Protein 8QGR (pdb70)

B-factor: mean 34.13, std 14.32, range [18.04, 100.11]

Secondary structure (DSSP, 8-state):
-HHHHHHHHHHHHH-EEEEEE-EEE-TT--TTT-PPPTT-TTTTTSSEEEPPPEEEEEEEES--GGGTT--HHHHSTTEEEEEEE-SS---TT-EEEEEEEEEEEEEEEE--HHHHHH-EE--S-EEEEEEEEETTEE--GGGEEEETTEEEE-GGGTT-EEEEEEEEEEEEEEEEEESSS----EEEEEEEEGGGT--PPPSB----PPBPP-----S--

Nearest PDB structures (foldseek):
  8qgr-assembly1_B  TM=1.005E+00  e=3.656E-45  Staphylococcus phage 812
  8q01-assembly1_S  TM=7.478E-01  e=8.389E-32  Staphylococcus phage 812
  8qkh-assembly1_A  TM=7.101E-01  e=7.512E-32  Staphylococcus phage 812
  2kz4-assembly1_A  TM=5.156E-01  e=8.219E-01  Shigella flexneri
  5dll-assembly1_A  TM=3.279E-01  e=1.568E-01  Francisella tularensis subsp. tularensis SCHU S4

Solvent-accessible surface area: 13516 Å² total; per-residue (Å²): 179,160,65,19,81,85,42,38,147,48,1,98,114,165,21,62,99,0,40,9,21,63,19,81,130,2,102,17,78,39,122,133,84,48,124,32,108,117,58,7,115,115,5,82,22,94,9,48,1,56,79,96,69,110,119,19,82,0,1,50,47,40,83,28,189,64,24,119,104,89,39,30,26,145,114,72,25,6,9,8,5,0,1,0,41,22,159,117,146,0,40,92,109,1,37,0,12,0,51,128,53,84,46,72,24,112,9,46,1,38,1,40,139,83,18,31,146,93,4,2,14,3,33,8,35,20,122,90,30,60,120,10,5,14,121,108,34,75,3,152,142,168,15,38,94,56,103,125,54,31,1,48,11,60,134,117,22,53,94,36,27,0,48,2,78,0,44,4,2,16,20,17,24,4,51,56,25,51,99,128,103,113,57,106,101,7,22,19,0,42,0,35,66,11,19,45,82,30,132,63,28,27,46,84,68,44,164,169,151,63,80,92,71,152,99,148,100,135,84,66,141

Structure (mmCIF, N/CA/C/O backbone):
data_8QGR
#
_entry.id   8QGR
#
_cell.length_a   93.366
_cell.length_b   93.366
_cell.length_c   122.531
_cell.angle_alpha   90.000
_cell.angle_beta   90.000
_cell.angle_gamma   120.000
#
_symmetry.space_group_name_H-M   'P 6 2 2'
#
loop_
_entity.id
_entity.type
_entity.pdbx_description
1 polymer 'Capsid protein'
2 non-polymer 'ZINC ION'
3 water water
#
loop_
_atom_site.group_PDB
_atom_site.id
_atom_site.type_symbol
_atom_site.label_atom_id
_atom_site.label_alt_id
_atom_site.label_comp_id
_atom_site.label_asym_id
_atom_site.label_entity_id
_atom_site.label_seq_id
_atom_site.pdbx_PDB_ins_code
_atom_site.Cartn_x
_atom_site.Cartn_y
_atom_site.Cartn_z
_atom_site.occupancy
_atom_site.B_iso_or_equiv
_atom_site.auth_seq_id
_atom_site.auth_comp_id
_atom_site.auth_asym_id
_atom_site.auth_atom_id
_atom_site.pdbx_PDB_model_num
ATOM 1 N N . GLU A 1 41 ? 1.582 28.687 56.156 1.000 90.304 41 GLU B N 1
ATOM 2 C CA . GLU A 1 41 ? 3.019 29.056 56.053 1.000 89.398 41 GLU B CA 1
ATOM 3 C C . GLU A 1 41 ? 3.881 28.140 56.920 1.000 91.578 41 GLU B C 1
ATOM 4 O O . GLU A 1 41 ? 5.094 28.320 56.973 1.000 86.987 41 GLU B O 1
ATOM 10 N N . PHE A 1 42 ? 3.266 27.173 57.614 1.000 95.072 42 PHE B N 1
ATOM 11 C CA . PHE A 1 42 ? 4.041 26.251 58.431 1.000 95.288 42 PHE B CA 1
ATOM 12 C C . PHE A 1 42 ? 4.638 25.170 57.529 1.000 89.761 42 PHE B C 1
ATOM 13 O O . PHE A 1 42 ? 5.687 24.609 57.844 1.000 84.044 42 PHE B O 1
ATOM 21 N N . ASP A 1 43 ? 3.992 24.922 56.384 1.000 83.548 43 ASP B N 1
ATOM 22 C CA . ASP A 1 43 ? 4.473 23.939 55.427 1.000 80.738 43 ASP B CA 1
ATOM 23 C C . ASP A 1 43 ? 5.653 24.527 54.658 1.000 74.203 43 ASP B C 1
ATOM 24 O O . ASP A 1 43 ? 6.527 23.798 54.201 1.000 70.907 43 ASP B O 1
ATOM 29 N N . THR A 1 44 ? 5.665 25.858 54.533 1.000 70.366 44 THR B N 1
ATOM 30 C CA . THR A 1 44 ? 6.717 26.563 53.821 1.000 65.652 44 THR B CA 1
ATOM 31 C C . THR A 1 44 ? 8.027 26.508 54.603 1.000 62.561 44 THR B C 1
ATOM 32 O O . THR A 1 44 ? 9.081 26.249 54.030 1.000 59.247 44 THR B O 1
ATOM 36 N N . ILE A 1 45 ? 7.953 26.756 55.916 1.000 59.741 45 ILE B N 1
ATOM 37 C CA . ILE A 1 45 ? 9.144 26.836 56.746 1.000 60.542 45 ILE B CA 1
ATOM 38 C C . ILE A 1 45 ? 9.784 25.457 56.850 1.000 53.883 45 ILE B C 1
ATOM 39 O O . ILE A 1 45 ? 10.999 25.346 56.975 1.000 51.603 45 ILE B O 1
ATOM 44 N N . ASP A 1 46 ? 8.958 24.411 56.805 1.000 52.908 46 ASP B N 1
ATOM 45 C CA . ASP A 1 46 ? 9.466 23.052 56.822 1.000 53.933 46 ASP B CA 1
ATOM 46 C C . ASP A 1 46 ? 10.248 22.780 55.543 1.000 47.739 46 ASP B C 1
ATOM 47 O O . ASP A 1 46 ? 11.226 22.041 55.547 1.000 46.301 46 ASP B O 1
ATOM 52 N N . MET A 1 47 ? 9.811 23.394 54.447 1.000 46.915 47 MET B N 1
ATOM 53 C CA . MET A 1 47 ? 10.384 23.090 53.151 1.000 48.046 47 MET B CA 1
ATOM 54 C C . MET A 1 47 ? 11.712 23.832 53.019 1.000 42.829 47 MET B C 1
ATOM 55 O O . MET A 1 47 ? 12.666 23.328 52.439 1.000 38.111 47 MET B O 1
ATOM 60 N N . ILE A 1 48 ? 11.760 25.033 53.591 1.000 39.108 48 ILE B N 1
ATOM 61 C CA . ILE A 1 48 ? 12.962 25.843 53.559 1.000 40.616 48 ILE B CA 1
ATOM 62 C C . ILE A 1 48 ? 14.041 25.156 54.387 1.000 39.335 48 ILE B C 1
ATOM 63 O O . ILE A 1 48 ? 15.218 25.202 54.040 1.000 37.154 48 ILE B O 1
ATOM 68 N N . ARG A 1 49 ? 13.615 24.506 55.472 1.000 40.463 49 ARG B N 1
ATOM 69 C CA . ARG A 1 49 ? 14.538 23.837 56.375 1.000 42.810 49 ARG B CA 1
ATOM 70 C C . ARG A 1 49 ? 15.128 22.613 55.684 1.000 40.949 49 ARG B C 1
ATOM 71 O O . ARG A 1 49 ? 16.308 22.310 55.851 1.000 40.508 49 ARG B O 1
ATOM 79 N N . PHE A 1 50 ? 14.290 21.927 54.902 1.000 38.392 50 PHE B N 1
ATOM 80 C CA . PHE A 1 50 ? 14.706 20.742 54.175 1.000 37.632 50 PHE B CA 1
ATOM 81 C C . PHE A 1 50 ? 15.792 21.108 53.162 1.000 36.364 50 PHE B C 1
ATOM 82 O O . PHE A 1 50 ? 16.820 20.443 53.073 1.000 36.389 50 PHE B O 1
ATOM 90 N N . ILE A 1 51 ? 15.552 22.181 52.402 1.000 35.696 51 ILE B N 1
ATOM 91 C CA . ILE A 1 51 ? 16.510 22.682 51.429 1.000 35.614 51 ILE B CA 1
ATOM 92 C C . ILE A 1 51 ? 17.837 22.970 52.126 1.000 37.060 51 ILE B C 1
ATOM 93 O O . ILE A 1 51 ? 18.895 22.582 51.635 1.000 38.520 51 ILE B O 1
ATOM 98 N N . ASN A 1 52 ? 17.770 23.664 53.267 1.000 39.362 52 ASN B N 1
ATOM 99 C CA . ASN A 1 52 ? 18.958 24.050 54.010 1.000 43.200 52 ASN B CA 1
ATOM 100 C C . ASN A 1 52 ? 19.634 22.829 54.621 1.000 41.864 52 ASN B C 1
ATOM 101 O O . ASN A 1 52 ? 20.852 22.741 54.613 1.000 42.150 52 ASN B O 1
ATOM 106 N N . ASP A 1 53 ? 18.846 21.877 55.121 1.000 41.915 53 ASP B N 1
ATOM 107 C CA . ASP A 1 53 ? 19.402 20.711 55.787 1.000 42.485 53 ASP B CA 1
ATOM 108 C C . ASP A 1 53 ? 20.011 19.734 54.783 1.000 43.713 53 ASP B C 1
ATOM 109 O O . ASP A 1 53 ? 21.019 19.097 55.081 1.000 39.702 53 ASP B O 1
ATOM 114 N N . ARG A 1 54 ? 19.375 19.576 53.616 1.000 41.832 54 ARG B N 1
ATOM 115 C CA . ARG A 1 54 ? 19.736 18.475 52.738 1.000 43.245 54 ARG B CA 1
ATOM 116 C C . ARG A 1 54 ? 20.190 18.974 51.369 1.000 38.450 54 ARG B C 1
ATOM 117 O O . ARG A 1 54 ? 20.535 18.167 50.510 1.000 37.893 54 ARG B O 1
ATOM 125 N N . GLY A 1 55 ? 20.212 20.296 51.184 1.000 35.153 55 GLY B N 1
ATOM 126 C CA . GLY A 1 55 ? 20.563 20.891 49.907 1.000 35.418 55 GLY B CA 1
ATOM 127 C C . GLY A 1 55 ? 22.065 20.856 49.634 1.000 33.366 55 GLY B C 1
ATOM 128 O O . GLY A 1 55 ? 22.866 20.907 50.555 1.000 34.333 55 GLY B O 1
ATOM 129 N N . ILE A 1 56 ? 22.428 20.780 48.354 1.000 30.601 56 ILE B N 1
ATOM 130 C CA . ILE A 1 56 ? 23.817 20.818 47.941 1.000 31.175 56 ILE B CA 1
ATOM 131 C C . ILE A 1 56 ? 23.996 22.021 47.022 1.000 29.574 56 ILE B C 1
ATOM 132 O O . ILE A 1 56 ? 23.038 22.520 46.434 1.000 26.131 56 ILE B O 1
ATOM 137 N N . LYS A 1 57 ? 25.236 22.490 46.912 1.000 29.853 57 LYS B N 1
ATOM 138 C CA . LYS A 1 57 ? 25.517 23.650 46.090 1.000 33.287 57 LYS B CA 1
ATOM 139 C C . LYS A 1 57 ? 25.289 23.295 44.624 1.000 28.692 57 LYS B C 1
ATOM 140 O O . LYS A 1 57 ? 25.778 22.278 44.147 1.000 30.027 57 LYS B O 1
ATOM 146 N N . VAL A 1 58 ? 24.532 24.137 43.918 1.000 25.874 58 VAL B N 1
ATOM 147 C CA . VAL A 1 58 ? 24.300 23.951 42.497 1.000 26.009 58 VAL B CA 1
ATOM 148 C C . VAL A 1 58 ? 24.442 25.297 41.797 1.000 26.511 58 VAL B C 1
ATOM 149 O O . VAL A 1 58 ? 24.452 26.343 42.452 1.000 29.174 58 VAL B O 1
ATOM 153 N N . LEU A 1 59 ? 24.565 25.246 40.465 1.000 25.426 59 LEU B N 1
ATOM 154 C CA . LEU A 1 59 ? 24.501 26.434 39.631 1.000 26.161 59 LEU B CA 1
ATOM 155 C C . LEU A 1 59 ? 23.198 26.362 38.844 1.000 24.241 59 LEU B C 1
ATOM 156 O O . LEU A 1 59 ? 22.754 25.270 38.522 1.000 25.784 59 LEU B O 1
ATOM 161 N N . TRP A 1 60 ? 22.596 27.521 38.568 1.000 23.681 60 TRP B N 1
ATOM 162 C CA . TRP A 1 60 ? 21.364 27.631 37.809 1.000 22.529 60 TRP B CA 1
ATOM 163 C C . TRP A 1 60 ? 21.595 28.477 36.562 1.000 22.325 60 TRP B C 1
ATOM 164 O O . TRP A 1 60 ? 22.070 29.610 36.650 1.000 21.856 60 TRP B O 1
ATOM 175 N N . GLU A 1 61 ? 21.201 27.932 35.411 1.000 21.259 61 GLU B N 1
ATOM 176 C CA . GLU A 1 61 ? 21.275 28.649 34.155 1.000 21.475 61 GLU B CA 1
ATOM 177 C C . GLU A 1 61 ? 19.877 28.819 33.579 1.000 21.041 61 GLU B C 1
ATOM 178 O O . GLU A 1 61 ? 19.190 27.840 33.299 1.000 20.558 61 GLU B O 1
ATOM 184 N N . GLU A 1 62 ? 19.477 30.080 33.419 1.000 21.620 62 GLU B N 1
ATOM 185 C CA . GLU A 1 62 ? 18.203 30.442 32.823 1.000 23.373 62 GLU B CA 1
ATOM 186 C C . GLU A 1 62 ? 18.262 30.123 31.336 1.000 22.707 62 GLU B C 1
ATOM 187 O O . GLU A 1 62 ? 19.162 30.614 30.652 1.000 22.709 62 GLU B O 1
ATOM 193 N N . ALA A 1 63 ? 17.291 29.333 30.851 1.000 21.535 63 ALA B N 1
ATOM 194 C CA . ALA A 1 63 ? 17.276 28.873 29.463 1.000 21.412 63 ALA B CA 1
ATOM 195 C C . ALA A 1 63 ? 16.305 29.666 28.586 1.000 21.015 63 ALA B C 1
ATOM 196 O O . ALA A 1 63 ? 15.264 30.140 29.043 1.000 20.909 63 ALA B O 1
ATOM 198 N N . TYR A 1 64 ? 16.650 29.776 27.299 1.000 21.001 64 TYR B N 1
ATOM 199 C CA . TYR A 1 64 ? 15.739 30.293 26.293 1.000 20.575 64 TYR B CA 1
ATOM 200 C C . TYR A 1 64 ? 15.982 29.546 24.986 1.000 22.690 64 TYR B C 1
ATOM 201 O O . TYR A 1 64 ? 17.032 28.924 24.821 1.000 23.531 64 TYR B O 1
ATOM 210 N N . PHE A 1 65 ? 15.008 29.601 24.067 1.000 23.090 65 PHE B N 1
ATOM 211 C CA . PHE A 1 65 ? 15.173 29.010 22.751 1.000 23.077 65 PHE B CA 1
ATOM 212 C C . PHE A 1 65 ? 1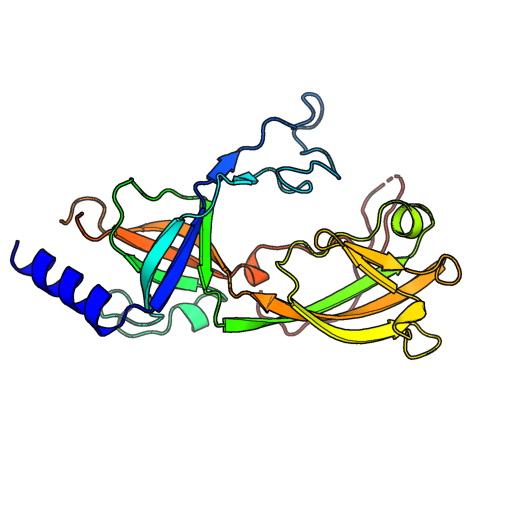6.138 29.862 21.939 1.000 23.452 65 PHE B C 1
ATOM 213 O O . PHE A 1 65 ? 15.966 31.079 21.838 1.000 24.389 65 PHE B O 1
ATOM 221 N N . CYS A 1 66 ? 17.140 29.200 21.353 1.000 23.621 66 CYS B N 1
ATOM 222 C CA . CYS A 1 66 ? 18.190 29.891 20.627 1.000 22.558 66 CYS B CA 1
ATOM 223 C C . CYS A 1 66 ? 17.649 30.376 19.293 1.000 22.633 66 CYS B C 1
ATOM 224 O O . CYS A 1 66 ? 17.104 29.587 18.518 1.000 22.642 66 CYS B O 1
ATOM 227 N N . PRO A 1 67 ? 17.802 31.683 18.990 1.000 21.634 67 PRO B N 1
ATOM 228 C CA . PRO A 1 67 ? 17.330 32.244 17.722 1.000 22.648 67 PRO B CA 1
ATOM 229 C C . PRO A 1 67 ? 18.249 32.069 16.509 1.000 23.358 67 PRO B C 1
ATOM 230 O O . PRO A 1 67 ? 18.179 32.871 15.578 1.000 24.540 67 PRO B O 1
ATOM 234 N N . CYS A 1 68 ? 19.091 31.023 16.500 1.000 23.519 68 CYS B N 1
ATOM 235 C CA . CYS A 1 68 ? 19.990 30.776 15.383 1.000 24.861 68 CYS B CA 1
ATOM 236 C C . CYS A 1 68 ? 19.293 29.939 14.316 1.000 27.204 68 CYS B C 1
ATOM 237 O O . CYS A 1 68 ? 19.829 29.745 13.229 1.000 31.147 68 CYS B O 1
ATOM 240 N N . LEU A 1 69 ? 18.089 29.463 14.630 1.000 28.572 69 LEU B N 1
ATOM 241 C CA . LEU A 1 69 ? 17.368 28.549 13.766 1.000 29.609 69 LEU B CA 1
ATOM 242 C C . LEU A 1 69 ? 17.431 29.004 12.313 1.000 32.434 69 LEU B C 1
ATOM 243 O O . LEU A 1 69 ? 17.325 30.195 12.022 1.000 32.339 69 LEU B O 1
ATOM 248 N N . ASN A 1 70 ? 17.542 28.017 11.415 1.000 33.587 70 ASN B N 1
ATOM 249 C CA . ASN A 1 70 ? 17.438 28.244 9.985 1.000 35.227 70 ASN B CA 1
ATOM 250 C C . ASN A 1 70 ? 15.960 28.361 9.626 1.000 33.331 70 ASN B C 1
ATOM 251 O O . ASN A 1 70 ? 15.194 27.424 9.830 1.000 33.198 70 ASN B O 1
ATOM 256 N N . PRO A 1 71 ? 15.512 29.525 9.104 1.000 32.719 71 PRO B N 1
ATOM 257 C CA . PRO A 1 71 ? 14.095 29.761 8.831 1.000 32.424 71 PRO B CA 1
ATOM 258 C C . PRO A 1 71 ? 13.506 28.739 7.871 1.000 31.630 71 PRO B C 1
ATOM 259 O O . PRO A 1 71 ? 12.318 28.466 7.907 1.000 31.343 71 PRO B O 1
ATOM 263 N N . ASP A 1 72 ? 14.369 28.165 7.037 1.000 35.979 72 ASP B N 1
ATOM 264 C CA . ASP A 1 72 ? 13.957 27.230 6.007 1.000 40.380 72 ASP B CA 1
ATOM 265 C C . ASP A 1 72 ? 13.689 25.844 6.596 1.000 41.102 72 ASP B C 1
ATOM 266 O O . ASP A 1 72 ? 12.800 25.143 6.123 1.000 41.234 72 ASP B O 1
ATOM 271 N N . THR A 1 73 ? 14.442 25.442 7.627 1.000 40.615 73 THR B N 1
ATOM 272 C CA . THR A 1 73 ? 14.360 24.070 8.104 1.000 37.289 73 THR B CA 1
ATOM 273 C C . THR A 1 73 ? 13.818 23.986 9.529 1.000 33.942 73 THR B C 1
ATOM 274 O O . THR A 1 73 ? 13.220 22.985 9.897 1.000 33.807 73 THR B O 1
ATOM 278 N N . GLY A 1 74 ? 14.057 25.016 10.339 1.000 34.094 74 GLY B N 1
ATOM 279 C CA . GLY A 1 74 ? 13.675 24.978 11.743 1.000 33.650 74 GLY B CA 1
ATOM 280 C C . GLY A 1 74 ? 14.764 24.358 12.622 1.000 32.381 74 GLY B C 1
ATOM 281 O O . GLY A 1 74 ? 14.568 24.194 13.828 1.000 28.002 74 GLY B O 1
ATOM 282 N N . HIS A 1 75 ? 15.909 24.030 12.004 1.000 32.253 75 HIS B N 1
ATOM 283 C CA . HIS A 1 75 ? 17.045 23.447 12.702 1.000 33.271 75 HIS B CA 1
ATOM 284 C C . HIS A 1 75 ? 18.014 24.514 13.197 1.000 30.232 75 HIS B C 1
ATOM 285 O O . HIS A 1 75 ? 18.311 25.495 12.519 1.000 28.982 75 HIS B O 1
ATOM 292 N N . PRO A 1 76 ? 18.560 24.331 14.415 1.000 30.560 76 PRO B N 1
ATOM 293 C CA . PRO A 1 76 ? 19.640 25.185 14.903 1.000 30.437 76 PRO B CA 1
ATOM 294 C C . PRO A 1 76 ? 20.860 25.098 13.996 1.000 30.114 76 PRO B C 1
ATOM 295 O O . PRO A 1 76 ? 20.993 24.172 13.200 1.000 30.483 76 PRO B O 1
ATOM 299 N N . ARG A 1 77 ? 21.749 26.080 14.119 1.000 30.155 77 ARG B N 1
ATOM 300 C CA . ARG A 1 77 ? 22.998 26.042 13.391 1.000 31.359 77 ARG B CA 1
ATOM 301 C C . ARG A 1 77 ? 23.903 25.031 14.086 1.000 29.660 77 ARG B C 1
ATOM 302 O O . ARG A 1 77 ? 24.076 25.076 15.298 1.000 26.781 77 ARG B O 1
ATOM 310 N N . VAL A 1 78 ? 24.490 24.146 13.282 1.000 30.311 78 VAL B N 1
ATOM 311 C CA . VAL A 1 78 ? 25.337 23.055 13.730 1.000 30.423 78 VAL B CA 1
ATOM 312 C C . VAL A 1 78 ? 26.364 23.527 14.758 1.000 29.971 78 VAL B C 1
ATOM 313 O O . VAL A 1 78 ? 26.559 22.884 15.791 1.000 27.947 78 VAL B O 1
ATOM 317 N N . ASP A 1 79 ? 27.062 24.622 14.444 1.000 28.904 79 ASP B N 1
ATOM 318 C CA . ASP A 1 79 ? 28.154 25.058 15.292 1.000 31.394 79 ASP B CA 1
ATOM 319 C C . ASP A 1 79 ? 27.832 26.384 15.972 1.000 30.285 79 ASP B C 1
ATOM 320 O O . ASP A 1 79 ? 28.729 27.159 16.280 1.000 32.579 79 ASP B O 1
ATOM 325 N N . CYS A 1 80 ? 26.560 26.594 16.300 1.000 27.389 80 CYS B N 1
ATOM 326 C CA . CYS A 1 80 ? 26.181 27.782 17.044 1.000 25.211 80 CYS B CA 1
ATOM 327 C C . CYS A 1 80 ? 26.911 27.782 18.383 1.000 25.450 80 CYS B C 1
ATOM 328 O O . CYS A 1 80 ? 26.852 26.800 19.117 1.000 24.206 80 CYS B O 1
ATOM 331 N N . PRO A 1 81 ? 27.632 28.867 18.746 1.000 25.636 81 PRO B N 1
ATOM 332 C CA . PRO A 1 81 ? 28.314 28.927 20.042 1.000 27.275 81 PRO B CA 1
ATOM 333 C C . PRO A 1 81 ? 27.380 29.035 21.245 1.000 27.512 81 PRO B C 1
ATOM 334 O O . PRO A 1 81 ? 27.792 28.724 22.358 1.000 31.648 81 PRO B O 1
ATOM 338 N N . ARG A 1 82 ? 26.127 29.452 21.033 1.000 26.768 82 ARG B N 1
ATOM 339 C CA . ARG A 1 82 ? 25.192 29.578 22.141 1.000 27.280 82 ARG B CA 1
ATOM 340 C C . ARG A 1 82 ? 24.561 28.238 22.495 1.000 27.448 82 ARG B C 1
ATOM 341 O O . ARG A 1 82 ? 24.455 27.906 23.675 1.000 28.214 82 ARG B O 1
ATOM 349 N N . CYS A 1 83 ? 24.121 27.476 21.488 1.000 25.770 83 CYS B N 1
ATOM 350 C CA . CYS A 1 83 ? 23.380 26.259 21.772 1.000 25.388 83 CYS B CA 1
ATOM 351 C C . CYS A 1 83 ? 24.075 25.019 21.218 1.000 25.809 83 CYS B C 1
ATOM 352 O O . CYS A 1 83 ? 23.568 23.925 21.420 1.000 25.186 83 CYS B O 1
ATOM 355 N N . HIS A 1 84 ? 25.178 25.197 20.476 1.000 26.045 84 HIS B N 1
ATOM 356 C CA . HIS A 1 84 ? 25.957 24.086 19.943 1.000 26.951 84 HIS B CA 1
ATOM 357 C C . HIS A 1 84 ? 25.114 23.214 19.015 1.000 27.339 84 HIS B C 1
ATOM 358 O O . HIS A 1 84 ? 25.392 22.029 18.858 1.000 28.727 84 HIS B O 1
ATOM 365 N N . GLY A 1 85 ? 24.075 23.792 18.410 1.000 25.728 85 GLY B N 1
ATOM 366 C CA . GLY A 1 85 ? 23.215 23.030 17.520 1.000 25.843 85 GLY B CA 1
ATOM 367 C C . GLY A 1 85 ? 21.998 22.386 18.197 1.000 26.360 85 GLY B C 1
ATOM 368 O O . GLY A 1 85 ? 21.214 21.736 17.513 1.000 26.560 85 GLY B O 1
ATOM 369 N N . LYS A 1 86 ? 21.808 22.557 19.513 1.000 27.536 86 LYS B N 1
ATOM 370 C CA . LYS A 1 86 ? 20.709 21.874 20.192 1.000 29.436 86 LYS B CA 1
ATOM 371 C C . LYS A 1 86 ? 19.466 22.756 20.329 1.000 27.698 86 LYS B C 1
ATOM 372 O O . LYS A 1 86 ? 18.401 22.243 20.665 1.000 28.461 86 LYS B O 1
ATOM 378 N N . GLY A 1 87 ? 19.599 24.073 20.124 1.000 24.557 87 GLY B N 1
ATOM 379 C CA . GLY A 1 87 ? 18.433 24.936 19.966 1.000 24.385 87 GLY B CA 1
ATOM 380 C C . GLY A 1 87 ? 17.948 25.563 21.275 1.000 23.480 87 GLY B C 1
ATOM 381 O O . GLY A 1 87 ? 16.974 26.326 21.286 1.000 21.343 87 GLY B O 1
ATOM 382 N N . ILE A 1 88 ? 18.639 25.226 22.367 1.000 21.802 88 ILE B N 1
ATOM 383 C CA . ILE A 1 88 ? 18.400 25.835 23.658 1.000 22.562 88 ILE B CA 1
ATOM 384 C C . ILE A 1 88 ? 19.707 26.442 24.156 1.000 21.827 88 ILE B C 1
ATOM 385 O O . ILE A 1 88 ? 20.744 25.790 24.121 1.000 20.652 88 ILE B O 1
ATOM 390 N N . ALA A 1 89 ? 19.623 27.707 24.583 1.000 21.671 89 ALA B N 1
ATOM 391 C CA . ALA A 1 89 ? 20.756 28.481 25.052 1.000 22.218 89 ALA B CA 1
ATOM 392 C C . ALA A 1 89 ? 20.485 28.942 26.475 1.000 24.135 89 ALA B C 1
ATOM 393 O O . ALA A 1 89 ? 19.337 28.940 26.917 1.000 23.243 89 ALA B O 1
ATOM 395 N N . TYR A 1 90 ? 21.553 29.391 27.149 1.000 24.488 90 TYR B N 1
ATOM 396 C CA . TYR A 1 90 ? 21.511 29.645 28.575 1.000 23.790 90 TYR B CA 1
ATOM 397 C C . TYR A 1 90 ? 22.179 30.969 28.919 1.000 26.026 90 TYR B C 1
ATOM 398 O O . TYR A 1 90 ? 23.175 31.348 28.304 1.000 26.934 90 TYR B O 1
ATOM 407 N N . LEU A 1 91 ? 21.612 31.649 29.917 1.000 26.235 91 LEU B N 1
ATOM 408 C CA . LEU A 1 91 ? 22.186 32.873 30.442 1.000 27.403 91 LEU B CA 1
ATOM 409 C C . LEU A 1 91 ? 23.207 32.496 31.516 1.000 29.101 91 LEU B C 1
ATOM 410 O O . LEU A 1 91 ? 23.276 31.336 31.934 1.000 28.444 91 LEU B O 1
ATOM 415 N N . PRO A 1 92 ? 24.064 33.447 31.957 1.000 30.408 92 PRO B N 1
ATOM 416 C CA . PRO A 1 92 ? 25.154 33.140 32.891 1.000 28.221 92 PRO B CA 1
ATOM 417 C C . PRO A 1 92 ? 24.702 32.449 34.172 1.000 28.462 92 PRO B C 1
ATOM 418 O O . PRO A 1 92 ? 23.685 32.804 34.755 1.000 29.085 92 PRO B O 1
ATOM 422 N N . PRO A 1 93 ? 25.478 31.467 34.683 1.000 30.032 93 PRO B N 1
ATOM 423 C CA . PRO A 1 93 ? 25.052 30.689 35.844 1.000 31.727 93 PRO B CA 1
ATOM 424 C C . PRO A 1 93 ? 25.031 31.505 37.137 1.000 33.116 93 PRO B C 1
ATOM 425 O O . PRO A 1 93 ? 25.749 32.491 37.257 1.000 37.122 93 PRO B O 1
ATOM 429 N N . LYS A 1 94 ? 24.162 31.088 38.077 1.000 33.737 94 LYS B N 1
ATOM 430 C CA . LYS A 1 94 ? 24.019 31.688 39.394 1.000 30.776 94 LYS B CA 1
ATOM 431 C C . LYS A 1 94 ? 23.946 30.558 40.416 1.000 30.351 94 LYS B C 1
ATOM 432 O O . LYS A 1 94 ? 23.335 29.530 40.146 1.000 28.445 94 LYS B O 1
ATOM 438 N N . GLU A 1 95 ? 24.550 30.765 41.592 1.000 30.056 95 GLU B N 1
ATOM 439 C CA . GLU A 1 95 ? 24.634 29.737 42.616 1.000 32.447 95 GLU B CA 1
ATOM 440 C C . GLU A 1 95 ? 23.379 29.682 43.469 1.000 30.040 95 GLU B C 1
ATOM 441 O O . GLU A 1 95 ? 22.786 30.702 43.777 1.000 28.544 95 GLU B O 1
ATOM 447 N N . THR A 1 96 ? 23.037 28.475 43.908 1.000 29.393 96 THR B N 1
ATOM 448 C CA . THR A 1 96 ? 21.970 28.300 44.874 1.000 27.749 96 THR B CA 1
ATOM 449 C C . THR A 1 96 ? 22.221 26.972 45.577 1.000 27.417 96 THR B C 1
ATOM 450 O O . THR A 1 96 ? 23.267 26.355 45.407 1.000 28.738 96 THR B O 1
ATOM 454 N N . ILE A 1 97 ? 21.266 26.575 46.407 1.000 29.404 97 ILE B N 1
ATOM 455 C CA . ILE A 1 97 ? 21.311 25.317 47.118 1.000 29.897 97 ILE B CA 1
ATOM 456 C C . ILE A 1 97 ? 20.035 24.572 46.763 1.000 29.976 97 ILE B C 1
ATOM 457 O O . ILE A 1 97 ? 18.960 25.162 46.743 1.000 31.207 97 ILE B O 1
ATOM 462 N N . MET A 1 98 ? 20.174 23.292 46.423 1.000 29.008 98 MET B N 1
ATOM 463 C CA . MET A 1 98 ? 19.030 22.517 45.989 1.000 29.024 98 MET B CA 1
ATOM 464 C C . MET A 1 98 ? 19.104 21.128 46.615 1.000 27.877 98 MET B C 1
ATOM 465 O O . MET A 1 98 ? 20.138 20.481 46.580 1.000 26.185 98 MET B O 1
ATOM 470 N N . ALA A 1 99 ? 18.004 20.719 47.248 1.000 28.015 99 ALA B N 1
ATOM 471 C CA . ALA A 1 99 ? 17.845 19.352 47.698 1.000 28.510 99 ALA B CA 1
ATOM 472 C C . ALA A 1 99 ? 17.376 18.524 46.507 1.000 28.805 99 ALA B C 1
ATOM 473 O O . ALA A 1 99 ? 16.443 18.918 45.808 1.000 30.300 99 ALA B O 1
ATOM 475 N N . ILE A 1 100 ? 18.050 17.396 46.265 1.000 28.254 100 ILE B N 1
ATOM 476 C CA . ILE A 1 100 ? 17.718 16.507 45.165 1.000 28.611 100 ILE B CA 1
ATOM 477 C C . ILE A 1 100 ? 17.296 15.154 45.739 1.000 29.845 100 ILE B C 1
ATOM 478 O O . ILE A 1 100 ? 18.025 14.581 46.542 1.000 29.315 100 ILE B O 1
ATOM 483 N N . GLN A 1 101 ? 16.125 14.652 45.318 1.000 30.221 101 GLN B N 1
ATOM 484 C CA . GLN A 1 101 ? 15.622 13.375 45.797 1.000 32.521 101 GLN B CA 1
ATOM 485 C C . GLN A 1 101 ? 15.095 12.537 44.638 1.000 32.327 101 GLN B C 1
ATOM 486 O O . GLN A 1 101 ? 14.658 13.066 43.621 1.000 28.305 101 GLN B O 1
ATOM 492 N N . SER A 1 102 ? 15.074 11.219 44.836 1.000 34.618 102 SER B N 1
ATOM 493 C CA . SER A 1 102 ? 14.476 10.325 43.859 1.000 37.850 102 SER B CA 1
ATOM 494 C C . SER A 1 102 ? 13.283 9.589 44.473 1.000 33.535 102 SER B C 1
ATOM 495 O O . SER A 1 102 ? 12.612 8.828 43.782 1.000 34.296 102 SER B O 1
ATOM 498 N N . GLN A 1 103 ? 13.009 9.845 45.759 1.000 30.814 103 GLN B N 1
ATOM 499 C CA . GLN A 1 103 ? 11.906 9.209 46.464 1.000 32.311 103 GLN B CA 1
ATOM 500 C C . GLN A 1 103 ? 11.238 10.228 47.379 1.000 32.484 103 GLN B C 1
ATOM 501 O O . GLN A 1 103 ? 11.924 11.003 48.034 1.000 33.563 103 GLN B O 1
ATOM 507 N N . GLU A 1 104 ? 9.904 10.201 47.434 1.000 33.641 104 GLU B N 1
ATOM 508 C CA . GLU A 1 104 ? 9.152 11.033 48.360 1.000 37.763 104 GLU B CA 1
ATOM 509 C C . GLU A 1 104 ? 7.731 10.494 48.482 1.000 37.995 104 GLU B C 1
ATOM 510 O O . GLU A 1 104 ? 7.321 9.651 47.692 1.000 37.902 104 GLU B O 1
ATOM 516 N N . LYS A 1 105 ? 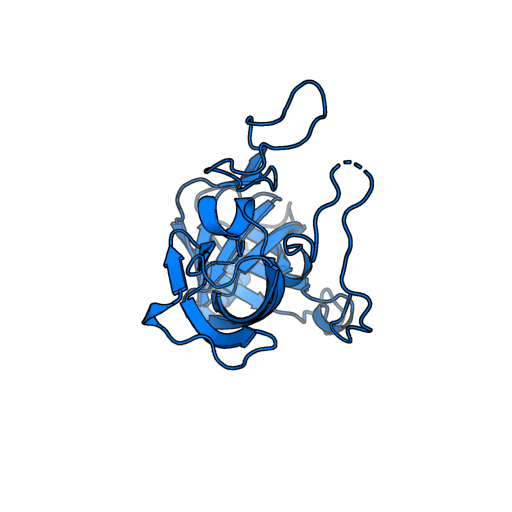6.973 11.002 49.459 1.000 40.822 105 LYS B N 1
ATOM 517 C CA . LYS A 1 105 ? 5.617 10.518 49.669 1.000 45.849 105 LYS B CA 1
ATOM 518 C C . LYS A 1 105 ? 4.833 10.643 48.366 1.000 42.114 105 LYS B C 1
ATOM 519 O O . LYS A 1 105 ? 4.008 9.787 48.031 1.000 40.615 105 LYS B O 1
ATOM 525 N N . GLY A 1 106 ? 5.141 11.710 47.621 1.000 38.057 106 GLY B N 1
ATOM 526 C CA . GLY A 1 106 ? 4.485 11.991 46.356 1.000 36.575 106 GLY B CA 1
ATOM 527 C C . GLY A 1 106 ? 4.729 10.918 45.300 1.000 34.389 106 GLY B C 1
ATOM 528 O O . GLY A 1 106 ? 4.063 10.927 44.278 1.000 31.475 106 GLY B O 1
ATOM 529 N N . THR A 1 107 ? 5.689 10.011 45.536 1.000 33.298 107 THR B N 1
ATOM 530 C CA . THR A 1 107 ? 5.959 8.923 44.606 1.000 33.399 107 THR B CA 1
ATOM 531 C C . THR A 1 107 ? 5.710 7.589 45.305 1.000 37.121 107 THR B C 1
ATOM 532 O O . THR A 1 107 ? 6.068 6.544 44.773 1.000 36.878 107 THR B O 1
ATOM 536 N N . ASN A 1 108 ? 5.127 7.637 46.509 1.000 43.903 108 ASN B N 1
ATOM 537 C CA . ASN A 1 108 ? 4.824 6.429 47.265 1.000 47.563 108 ASN B CA 1
ATOM 538 C C . ASN A 1 108 ? 6.154 5.853 47.758 1.000 44.325 108 ASN B C 1
ATOM 539 O O . ASN A 1 108 ? 6.278 4.661 48.024 1.000 43.089 108 ASN B O 1
ATOM 544 N N . GLN A 1 109 ? 7.152 6.736 47.883 1.000 42.398 109 GLN B N 1
ATOM 545 C CA . GLN A 1 109 ? 8.510 6.372 48.266 1.000 41.531 109 GLN B CA 1
ATOM 546 C C . GLN A 1 109 ? 9.148 5.452 47.225 1.000 35.953 109 GLN B C 1
ATOM 547 O O . GLN A 1 109 ? 10.192 4.865 47.493 1.000 35.552 109 GLN B O 1
ATOM 553 N N . LEU A 1 110 ? 8.526 5.336 46.046 1.000 31.794 110 LEU B N 1
ATOM 554 C CA . LEU A 1 110 ? 9.148 4.659 44.916 1.000 31.706 110 LEU B CA 1
ATOM 555 C C . LEU A 1 110 ? 10.240 5.554 44.346 1.000 31.914 110 LEU B C 1
ATOM 556 O O . LEU A 1 110 ? 10.134 6.785 44.403 1.000 29.343 110 LEU B O 1
ATOM 561 N N . ASP A 1 111 ? 11.268 4.904 43.784 1.000 30.977 111 ASP B N 1
ATOM 562 C CA . ASP A 1 111 ? 12.408 5.587 43.201 1.000 31.267 111 ASP B CA 1
ATOM 563 C C . ASP A 1 111 ? 12.061 5.974 41.768 1.000 28.431 111 ASP B C 1
ATOM 564 O O . ASP A 1 111 ? 12.111 5.156 40.852 1.000 27.252 111 ASP B O 1
ATOM 569 N N . ILE A 1 112 ? 11.765 7.258 41.572 1.000 28.779 112 ILE B N 1
ATOM 570 C CA . ILE A 1 112 ? 11.364 7.753 40.264 1.000 28.711 112 ILE B CA 1
ATOM 571 C C . ILE A 1 112 ? 12.498 7.572 39.245 1.000 27.515 112 ILE B C 1
ATOM 572 O O . ILE A 1 112 ? 12.245 7.470 38.045 1.000 27.907 112 ILE B O 1
ATOM 577 N N . GLY A 1 113 ? 13.748 7.505 39.723 1.000 28.778 113 GLY B N 1
ATOM 578 C CA . GLY A 1 113 ? 14.902 7.269 38.862 1.000 30.803 113 GLY B CA 1
ATOM 579 C C . GLY A 1 113 ? 14.939 5.844 38.301 1.000 31.689 113 GLY B C 1
ATOM 580 O O . GLY A 1 113 ? 15.544 5.604 37.260 1.000 30.544 113 GLY B O 1
ATOM 581 N N . ILE A 1 114 ? 14.307 4.897 39.013 1.000 32.271 114 ILE B N 1
ATOM 582 C CA . ILE A 1 114 ? 14.167 3.532 38.529 1.000 32.722 114 ILE B CA 1
ATOM 583 C C . ILE A 1 114 ? 12.959 3.482 37.600 1.000 32.421 114 ILE B C 1
ATOM 584 O O . ILE A 1 114 ? 12.999 2.836 36.563 1.000 33.221 114 ILE B O 1
ATOM 589 N N . LEU A 1 115 ? 11.875 4.159 37.990 1.000 33.864 115 LEU B N 1
ATOM 590 C CA . LEU A 1 115 ? 10.680 4.215 37.166 1.000 35.654 115 LEU B CA 1
ATOM 591 C C . LEU A 1 115 ? 11.015 4.867 35.828 1.000 33.671 115 LEU B C 1
ATOM 592 O O . LEU A 1 115 ? 10.544 4.422 34.790 1.000 33.883 115 LEU B O 1
ATOM 597 N N . ASP A 1 116 ? 11.839 5.918 35.845 1.000 32.760 116 ASP B N 1
ATOM 598 C CA . ASP A 1 116 ? 12.105 6.652 34.615 1.000 33.604 116 ASP B CA 1
ATOM 599 C C . ASP A 1 116 ? 13.544 7.170 34.617 1.000 28.736 116 ASP B C 1
ATOM 600 O O . ASP A 1 116 ? 13.868 8.112 35.332 1.000 26.199 116 ASP B O 1
ATOM 605 N N . THR A 1 117 ? 14.400 6.564 33.787 1.000 26.132 117 THR B N 1
ATOM 606 C CA . THR A 1 117 ? 15.825 6.839 33.838 1.000 25.434 117 THR B CA 1
ATOM 607 C C . THR A 1 117 ? 16.102 8.344 33.806 1.000 23.402 117 THR B C 1
ATOM 608 O O . THR A 1 117 ? 15.630 9.082 32.942 1.000 22.260 117 THR B O 1
ATOM 612 N N . GLY A 1 118 ? 16.902 8.781 34.772 1.000 22.655 118 GLY B N 1
ATOM 613 C CA . GLY A 1 118 ? 17.414 10.142 34.779 1.000 24.416 118 GLY B CA 1
ATOM 614 C C . GLY A 1 118 ? 16.430 11.157 35.360 1.000 24.171 118 GLY B C 1
ATOM 615 O O . GLY A 1 118 ? 16.607 12.354 35.167 1.000 25.989 118 GLY B O 1
ATOM 616 N N . THR A 1 119 ? 15.417 10.684 36.096 1.000 23.772 119 THR B N 1
ATOM 617 C CA . THR A 1 119 ? 14.432 11.581 36.674 1.000 23.953 119 THR B CA 1
ATOM 618 C C . THR A 1 119 ? 14.740 11.768 38.152 1.000 24.827 119 THR B C 1
ATOM 619 O O . THR A 1 119 ? 15.098 10.827 38.861 1.000 26.836 119 THR B O 1
ATOM 623 N N . ALA A 1 120 ? 14.625 13.015 38.597 1.000 25.402 120 ALA B N 1
ATOM 624 C CA . ALA A 1 120 ? 14.774 13.353 40.001 1.000 24.234 120 ALA B CA 1
ATOM 625 C C . ALA A 1 120 ? 13.882 14.552 40.306 1.000 23.930 120 ALA B C 1
ATOM 626 O O . ALA A 1 120 ? 13.375 15.204 39.401 1.000 23.130 120 ALA B O 1
ATOM 628 N N . ILE A 1 121 ? 13.731 14.834 41.596 1.000 24.356 121 ILE B N 1
ATOM 629 C CA . ILE A 1 121 ? 12.944 15.948 42.077 1.000 25.742 121 ILE B CA 1
ATOM 630 C C . ILE A 1 121 ? 13.887 16.907 42.800 1.000 25.976 121 ILE B C 1
ATOM 631 O O . ILE A 1 121 ? 14.654 16.496 43.674 1.000 28.215 121 ILE B O 1
ATOM 636 N N . GLY A 1 122 ? 13.868 18.178 42.398 1.000 24.121 122 GLY B N 1
ATOM 637 C CA . GLY A 1 122 ? 14.705 19.175 43.040 1.000 24.829 122 GLY B CA 1
ATOM 638 C C . GLY A 1 122 ? 13.866 20.214 43.775 1.000 25.240 122 GLY B C 1
ATOM 639 O O . GLY A 1 122 ? 12.779 20.572 43.328 1.000 28.825 122 GLY B O 1
ATOM 640 N N . THR A 1 123 ? 14.379 20.679 44.909 1.000 25.403 123 THR B N 1
ATOM 641 C CA . THR A 1 123 ? 13.718 21.721 45.679 1.000 28.593 123 THR B CA 1
ATOM 642 C C . THR A 1 123 ? 14.749 22.799 45.986 1.000 27.515 123 THR B C 1
ATOM 643 O O . THR A 1 123 ? 15.843 22.489 46.457 1.000 27.443 123 THR B O 1
ATOM 647 N N . THR A 1 124 ? 14.399 24.057 45.695 1.000 27.216 124 THR B N 1
ATOM 648 C CA . THR A 1 124 ? 15.354 25.139 45.849 1.000 28.858 124 THR B CA 1
ATOM 649 C C . THR A 1 124 ? 14.631 26.465 46.081 1.000 29.967 124 THR B C 1
ATOM 650 O O . THR A 1 124 ? 13.426 26.570 45.878 1.000 27.868 124 THR B O 1
ATOM 654 N N . GLN A 1 125 ? 15.395 27.459 46.552 1.000 32.118 125 GLN B N 1
ATOM 655 C CA . GLN A 1 125 ? 14.939 28.831 46.690 1.000 34.185 125 GLN B CA 1
ATOM 656 C C . GLN A 1 125 ? 15.781 29.696 45.764 1.000 34.035 125 GLN B C 1
ATOM 657 O O . GLN A 1 125 ? 16.989 29.509 45.669 1.000 36.701 125 GLN B O 1
ATOM 663 N N . LEU A 1 126 ? 15.143 30.673 45.126 1.000 33.778 126 LEU B N 1
ATOM 664 C CA . LEU A 1 126 ? 15.840 31.546 44.206 1.000 33.530 126 LEU B CA 1
ATOM 665 C C . LEU A 1 126 ? 15.012 32.813 44.035 1.000 34.556 126 LEU B C 1
ATOM 666 O O . LEU A 1 126 ? 13.792 32.795 44.185 1.000 34.709 126 LEU B O 1
ATOM 671 N N . GLU A 1 127 ? 15.694 33.908 43.711 1.000 37.874 127 GLU B N 1
ATOM 672 C CA . GLU A 1 127 ? 15.051 35.203 43.596 1.000 41.997 127 GLU B CA 1
ATOM 673 C C . GLU A 1 127 ? 14.165 35.249 42.361 1.000 37.052 127 GLU B C 1
ATOM 674 O O . GLU A 1 127 ? 13.247 36.049 42.308 1.000 39.809 127 GLU B O 1
ATOM 680 N N . LYS A 1 128 ? 14.458 34.407 41.368 1.000 35.463 128 LYS B N 1
ATOM 681 C CA . LYS A 1 128 ? 13.710 34.418 40.124 1.000 32.259 128 LYS B CA 1
ATOM 682 C C . LYS A 1 128 ? 12.940 33.115 39.970 1.000 27.873 128 LYS B C 1
ATOM 683 O O . LYS A 1 128 ? 13.299 32.100 40.559 1.000 25.974 128 LYS B O 1
ATOM 689 N N . ARG A 1 129 ? 11.872 33.185 39.175 1.000 25.695 129 ARG B N 1
ATOM 690 C CA . ARG A 1 129 ? 11.078 32.023 38.835 1.000 26.066 129 ARG B CA 1
ATOM 691 C C . ARG A 1 129 ? 11.890 31.081 37.941 1.000 24.529 129 ARG B C 1
ATOM 692 O O . ARG A 1 129 ? 12.345 31.455 36.859 1.000 23.164 129 ARG B O 1
ATOM 700 N N . ILE A 1 130 ? 12.091 29.857 38.433 1.000 23.052 130 ILE B N 1
ATOM 701 C CA . ILE A 1 130 ? 12.764 28.833 37.660 1.000 23.351 130 ILE B CA 1
ATOM 702 C C . ILE A 1 130 ? 11.768 28.305 36.631 1.000 22.765 130 ILE B C 1
ATOM 703 O O . ILE A 1 130 ? 10.584 28.166 36.936 1.000 20.842 130 ILE B O 1
ATOM 708 N N . SER A 1 131 ? 12.280 27.991 35.434 1.000 22.424 131 SER B N 1
ATOM 709 C CA . SER A 1 131 ? 11.452 27.597 34.307 1.000 22.575 131 SER B CA 1
ATOM 710 C C . SER A 1 131 ? 11.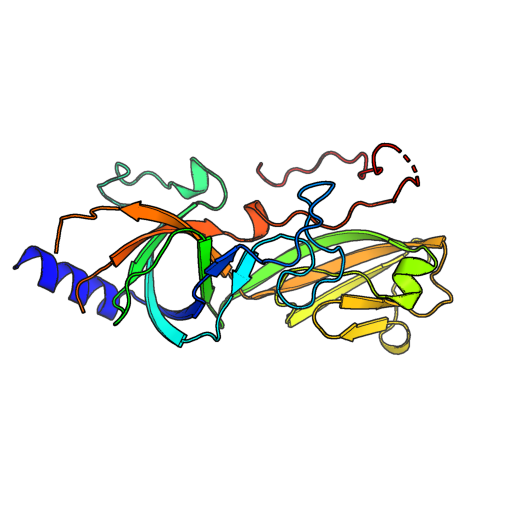887 26.249 33.738 1.000 23.032 131 SER B C 1
ATOM 711 O O . SER A 1 131 ? 12.989 25.761 34.018 1.000 23.137 131 SER B O 1
ATOM 714 N N . TYR A 1 132 ? 10.980 25.697 32.915 1.000 21.251 132 TYR B N 1
ATOM 715 C CA . TYR A 1 132 ? 11.216 24.532 32.088 1.000 20.915 132 TYR B CA 1
ATOM 716 C C . TYR A 1 132 ? 12.461 24.819 31.260 1.000 20.509 132 TYR B C 1
ATOM 717 O O . TYR A 1 132 ? 12.649 25.962 30.853 1.000 20.059 132 TYR B O 1
ATOM 726 N N . ARG A 1 133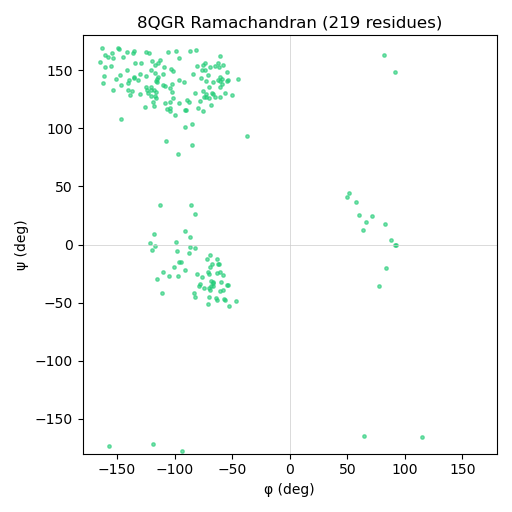 ? 13.303 23.796 31.055 1.000 19.872 133 ARG B N 1
ATOM 727 C CA . ARG A 1 133 ? 14.467 23.877 30.181 1.000 19.514 133 ARG B CA 1
ATOM 728 C C . ARG A 1 133 ? 15.685 24.490 30.883 1.000 20.653 133 ARG B C 1
ATOM 729 O O . ARG A 1 133 ? 16.800 24.328 30.385 1.000 20.391 133 ARG B O 1
ATOM 737 N N . ASP A 1 134 ? 15.488 25.226 31.987 1.000 19.264 134 ASP B N 1
ATOM 738 C CA . ASP A 1 134 ? 16.627 25.755 32.725 1.000 20.693 134 ASP B CA 1
ATOM 739 C C . ASP A 1 134 ? 17.524 24.590 33.159 1.000 22.784 134 ASP B C 1
ATOM 740 O O . ASP A 1 134 ? 17.051 23.463 33.332 1.000 21.946 134 ASP B O 1
ATOM 745 N N . ARG A 1 135 ? 18.821 24.872 33.363 1.000 23.123 135 ARG B N 1
ATOM 746 C CA . ARG A 1 135 ? 19.782 23.816 33.639 1.000 24.500 135 ARG B CA 1
ATOM 747 C C . ARG A 1 135 ? 20.449 24.045 34.989 1.000 23.900 135 ARG B C 1
ATOM 748 O O . ARG A 1 135 ? 20.834 25.165 35.305 1.000 25.145 135 ARG B O 1
ATOM 756 N N . PHE A 1 136 ? 20.557 22.955 35.762 1.000 23.236 136 PHE B N 1
ATOM 757 C CA . PHE A 1 136 ? 21.249 22.923 37.043 1.000 21.996 136 PHE B CA 1
ATOM 758 C C . PHE A 1 136 ? 22.533 22.110 36.921 1.000 22.280 136 PHE B C 1
ATOM 759 O O . PHE A 1 136 ? 22.550 21.049 36.297 1.000 21.421 136 PHE B O 1
ATOM 767 N N . THR A 1 137 ? 23.596 22.638 37.537 1.000 21.924 137 THR B N 1
ATOM 768 C CA . THR A 1 137 ? 24.902 22.003 37.554 1.000 20.896 137 THR B CA 1
ATOM 769 C C . THR A 1 137 ? 25.255 21.700 39.002 1.000 21.033 137 THR B C 1
ATOM 770 O O . THR A 1 137 ? 25.056 22.537 39.879 1.000 22.048 137 THR B O 1
ATOM 774 N N . VAL A 1 138 ? 25.725 20.479 39.257 1.000 21.936 138 VAL B N 1
ATOM 775 C CA . VAL A 1 138 ? 26.232 20.104 40.566 1.000 22.556 138 VAL B CA 1
ATOM 776 C C . VAL A 1 138 ? 27.749 19.999 40.440 1.000 24.287 138 VAL B C 1
ATOM 777 O O . VAL A 1 138 ? 28.291 18.954 40.089 1.000 22.374 138 VAL B O 1
ATOM 781 N N . PRO A 1 139 ? 28.486 21.104 40.657 1.000 25.646 139 PRO B N 1
ATOM 782 C CA . PRO A 1 139 ? 29.912 21.135 40.343 1.000 27.991 139 PRO B CA 1
ATOM 783 C C . PRO A 1 139 ? 30.729 20.011 40.985 1.000 29.034 139 PRO B C 1
ATOM 784 O O . PRO A 1 139 ? 31.635 19.478 40.360 1.000 28.503 139 PRO B O 1
ATOM 788 N N . GLU A 1 140 ? 30.373 19.594 42.195 1.000 29.551 140 GLU B N 1
ATOM 789 C CA . GLU A 1 140 ? 31.215 18.643 42.906 1.000 35.173 140 GLU B CA 1
ATOM 790 C C . GLU A 1 140 ? 30.880 17.189 42.550 1.000 32.561 140 GLU B C 1
ATOM 791 O O . GLU A 1 140 ? 31.411 16.268 43.165 1.000 34.357 140 GLU B O 1
ATOM 797 N N . VAL A 1 141 ? 30.004 16.946 41.576 1.000 29.408 141 VAL B N 1
ATOM 798 C CA . VAL A 1 141 ? 29.736 15.567 41.183 1.000 27.956 141 VAL B CA 1
ATOM 799 C C . VAL A 1 141 ? 30.128 15.373 39.726 1.000 25.642 141 VAL B C 1
ATOM 800 O O . VAL A 1 141 ? 29.638 16.082 38.848 1.000 25.211 141 VAL B O 1
ATOM 804 N N . LEU A 1 142 ? 31.030 14.415 39.507 1.000 23.323 142 LEU B N 1
ATOM 805 C CA . LEU A 1 142 ? 31.450 14.025 38.177 1.000 24.271 142 LEU B CA 1
ATOM 806 C C . LEU A 1 142 ? 30.755 12.724 37.776 1.000 24.618 142 LEU B C 1
ATOM 807 O O . LEU A 1 142 ? 30.722 11.750 38.536 1.000 23.896 142 LEU B O 1
ATOM 812 N N . MET A 1 143 ? 30.188 12.742 36.563 1.000 23.881 143 MET B N 1
ATOM 813 C CA . MET A 1 143 ? 29.478 11.613 35.994 1.000 22.336 143 MET B CA 1
ATOM 814 C C . MET A 1 143 ? 30.284 11.096 34.807 1.000 22.693 143 MET B C 1
ATOM 815 O O . MET A 1 143 ? 31.087 11.839 34.224 1.000 22.758 143 MET B O 1
ATOM 820 N N . PRO A 1 144 ? 30.074 9.820 34.399 1.000 21.363 144 PRO B N 1
ATOM 821 C CA . PRO A 1 144 ? 30.753 9.253 33.240 1.000 20.959 144 PRO B CA 1
ATOM 822 C C . PRO A 1 144 ? 29.896 9.262 31.980 1.000 22.282 144 PRO B C 1
ATOM 823 O O . PRO A 1 144 ? 28.679 9.438 32.041 1.000 20.347 144 PRO B O 1
ATOM 827 N N . GLN A 1 145 ? 30.567 9.018 30.851 1.000 24.204 145 GLN B N 1
ATOM 828 C CA . GLN A 1 145 ? 29.908 8.784 29.584 1.000 25.012 145 GLN B CA 1
ATOM 829 C C . GLN A 1 145 ? 30.931 8.177 28.621 1.000 24.039 145 GLN B C 1
ATOM 830 O O . GLN A 1 145 ? 32.137 8.292 28.828 1.000 22.531 145 GLN B O 1
ATOM 836 N N . GLN A 1 146 ? 30.431 7.476 27.603 1.000 23.780 146 GLN B N 1
ATOM 837 C CA . GLN A 1 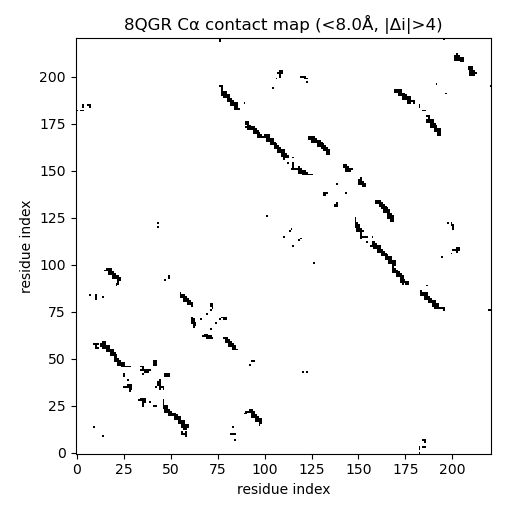146 ? 31.263 6.908 26.556 1.000 23.546 146 GLN B CA 1
ATOM 838 C C . GLN A 1 146 ? 30.669 7.316 25.208 1.000 22.323 146 GLN B C 1
ATOM 839 O O . GLN A 1 146 ? 29.455 7.387 25.081 1.000 22.774 146 GLN B O 1
ATOM 845 N N . MET A 1 147 ? 31.516 7.533 24.195 1.000 21.642 147 MET B N 1
ATOM 846 C CA . MET A 1 147 ? 31.057 7.967 22.884 1.000 22.554 147 MET B CA 1
ATOM 847 C C . MET A 1 147 ? 32.059 7.510 21.833 1.000 21.240 147 MET B C 1
ATOM 848 O O . MET A 1 147 ? 33.196 7.189 22.164 1.000 21.274 147 MET B O 1
ATOM 853 N N . ILE A 1 148 ? 31.623 7.453 20.574 1.000 21.505 148 ILE B N 1
ATOM 854 C CA . ILE A 1 148 ? 32.469 6.933 19.509 1.000 22.732 148 ILE B CA 1
ATOM 855 C C . ILE A 1 148 ? 32.101 7.605 18.189 1.000 21.564 148 ILE B C 1
ATOM 856 O O . ILE A 1 148 ? 30.927 7.805 17.898 1.000 22.930 148 ILE B O 1
ATOM 861 N N . TYR A 1 149 ? 33.112 7.878 17.363 1.000 21.003 149 TYR B N 1
ATOM 862 C CA . TYR A 1 149 ? 32.916 8.681 16.170 1.000 21.513 149 TYR B CA 1
ATOM 863 C C . TYR A 1 149 ? 33.845 8.253 15.042 1.000 22.405 149 TYR B C 1
ATOM 864 O O . TYR A 1 149 ? 34.995 7.897 15.281 1.000 21.885 149 TYR B O 1
ATOM 873 N N . PHE A 1 150 ? 33.348 8.366 13.807 1.000 24.054 150 PHE B N 1
ATOM 874 C CA . PHE A 1 150 ? 34.195 8.244 12.636 1.000 26.280 150 PHE B CA 1
ATOM 875 C C . PHE A 1 150 ? 34.772 9.621 12.311 1.000 26.457 150 PHE B C 1
ATOM 876 O O . PHE A 1 150 ? 34.033 10.573 12.085 1.000 29.352 150 PHE B O 1
ATOM 884 N N . VAL A 1 151 ? 36.100 9.719 12.278 1.000 27.233 151 VAL B N 1
ATOM 885 C CA . VAL A 1 151 ? 36.774 11.005 12.182 1.000 29.407 151 VAL B CA 1
ATOM 886 C C . VAL A 1 151 ? 37.012 11.382 10.720 1.000 29.404 151 VAL B C 1
ATOM 887 O O . VAL A 1 151 ? 37.952 10.904 10.097 1.000 32.083 151 VAL B O 1
ATOM 891 N N . ASN A 1 152 ? 36.168 12.263 10.181 1.000 31.344 152 ASN B N 1
ATOM 892 C CA . ASN A 1 152 ? 36.333 12.742 8.816 1.000 31.793 152 ASN B CA 1
ATOM 893 C C . ASN A 1 152 ? 37.136 14.043 8.850 1.000 32.493 152 ASN B C 1
ATOM 894 O O . ASN A 1 152 ? 37.560 14.493 9.910 1.000 33.826 152 ASN B O 1
ATOM 899 N N . LYS A 1 153 ? 37.339 14.654 7.682 1.000 35.029 153 LYS B N 1
ATOM 900 C CA . LYS A 1 153 ? 38.177 15.838 7.567 1.000 37.261 153 LYS B CA 1
ATOM 901 C C . LYS A 1 153 ? 37.525 17.041 8.255 1.000 33.633 153 LYS B C 1
ATOM 902 O O . LYS A 1 153 ? 38.213 17.866 8.851 1.000 31.906 153 LYS B O 1
ATOM 908 N N . ASP A 1 154 ? 36.196 17.133 8.178 1.000 34.033 154 ASP B N 1
ATOM 909 C CA . ASP A 1 154 ? 35.437 18.135 8.915 1.000 36.685 154 ASP B CA 1
ATOM 910 C C . ASP A 1 154 ? 35.683 18.054 10.418 1.000 31.612 154 ASP B C 1
ATOM 911 O O . ASP A 1 154 ? 35.863 19.073 11.072 1.000 30.991 154 ASP B O 1
ATOM 916 N N . ARG A 1 155 ? 35.634 16.841 10.970 1.000 29.323 155 ARG B N 1
ATOM 917 C CA . ARG A 1 155 ? 35.808 16.643 12.400 1.000 28.823 155 ARG B CA 1
ATOM 918 C C . ARG A 1 155 ? 37.234 16.989 12.841 1.000 26.891 155 ARG B C 1
ATOM 919 O O . ARG A 1 155 ? 37.434 17.449 13.964 1.000 26.575 155 ARG B O 1
ATOM 927 N N . ILE A 1 156 ? 38.228 16.768 11.979 1.000 26.664 156 ILE B N 1
ATOM 928 C CA . ILE A 1 156 ? 39.589 17.192 12.285 1.000 27.406 156 ILE B CA 1
ATOM 929 C C . ILE A 1 156 ? 39.625 18.720 12.390 1.000 28.586 156 ILE B C 1
ATOM 930 O O . ILE A 1 156 ? 40.198 19.289 13.316 1.000 24.796 156 ILE B O 1
ATOM 935 N N . LYS A 1 157 ? 38.987 19.370 11.419 1.000 30.103 157 LYS B N 1
ATOM 936 C CA . LYS A 1 157 ? 39.037 20.814 11.279 1.000 33.439 157 LYS B CA 1
ATOM 937 C C . LYS A 1 157 ? 38.245 21.507 12.388 1.000 31.179 157 LYS B C 1
ATOM 938 O O . LYS A 1 157 ? 38.758 22.396 13.051 1.000 31.428 157 LYS B O 1
ATOM 944 N N . LYS A 1 158 ? 36.990 21.106 12.591 1.000 29.414 158 LYS B N 1
ATOM 945 C CA . LYS A 1 158 ? 36.106 21.860 13.464 1.000 31.376 158 LYS B CA 1
ATOM 946 C C . LYS A 1 158 ? 36.116 21.299 14.883 1.000 29.934 158 LYS B C 1
ATOM 947 O O . LYS A 1 158 ? 35.676 21.971 15.820 1.000 29.849 158 LYS B O 1
ATOM 953 N N . GLY A 1 159 ? 36.641 20.077 15.030 1.000 29.343 159 GLY B N 1
ATOM 954 C CA . GLY A 1 159 ? 36.572 19.357 16.290 1.000 27.199 159 GLY B CA 1
ATOM 955 C C . GLY A 1 159 ? 35.218 18.672 16.425 1.000 25.944 159 GLY B C 1
ATOM 956 O O . GLY A 1 159 ? 34.284 18.994 15.689 1.000 24.898 159 GLY B O 1
ATOM 957 N N . ILE A 1 160 ? 35.140 17.708 17.348 1.000 24.638 160 ILE B N 1
ATOM 958 C CA . ILE A 1 160 ? 33.914 16.968 17.611 1.000 23.359 160 ILE B CA 1
ATOM 959 C C . ILE A 1 160 ? 33.307 17.491 18.907 1.000 22.591 160 ILE B C 1
ATOM 960 O O . ILE A 1 160 ? 33.918 17.390 19.962 1.000 23.577 160 ILE B O 1
ATOM 965 N N . PRO A 1 161 ? 32.095 18.076 18.879 1.000 23.297 161 PRO B N 1
ATOM 966 C CA . PRO A 1 161 ? 31.455 18.556 20.105 1.000 24.988 161 PRO B CA 1
ATOM 967 C C . PRO A 1 161 ? 31.020 17.392 21.001 1.000 24.429 161 PRO B C 1
ATOM 968 O O . PRO A 1 161 ? 30.474 16.395 20.520 1.000 24.187 161 PRO B O 1
ATOM 972 N N . LEU A 1 162 ? 31.294 17.522 22.304 1.000 24.380 162 LEU B N 1
ATOM 973 C CA . LEU A 1 162 ? 30.985 16.478 23.275 1.000 26.181 162 LEU B CA 1
ATOM 974 C C . LEU A 1 162 ? 29.700 16.800 24.052 1.000 26.423 162 LEU B C 1
ATOM 975 O O . LEU A 1 162 ? 29.097 15.895 24.635 1.000 27.247 162 LEU B O 1
ATOM 980 N N . TYR A 1 163 ? 29.300 18.083 24.045 1.000 25.673 163 TYR B N 1
ATOM 981 C CA . TYR A 1 163 ? 28.047 18.597 24.599 1.000 27.294 163 TYR B CA 1
ATOM 982 C C . TYR A 1 163 ? 28.090 18.710 26.121 1.000 27.930 163 TYR B C 1
ATOM 983 O O . TYR A 1 163 ? 27.537 19.655 26.674 1.000 31.130 163 TYR B O 1
ATOM 992 N N . TYR A 1 164 ? 28.770 17.786 26.799 1.000 25.819 164 TYR B N 1
ATOM 993 C CA . TYR A 1 164 ? 28.867 17.836 28.246 1.000 23.794 164 TYR B CA 1
ATOM 994 C C . TYR A 1 164 ? 29.951 18.816 28.676 1.000 24.060 164 TYR B C 1
ATOM 995 O O . TYR A 1 164 ? 30.790 19.224 27.879 1.000 21.611 164 TYR B O 1
ATOM 1004 N N . ASP A 1 165 ? 29.943 19.138 29.974 1.000 24.004 165 ASP B N 1
ATOM 1005 C CA . ASP A 1 165 ? 30.977 19.954 30.573 1.000 24.749 165 ASP B CA 1
ATOM 1006 C C . ASP A 1 165 ? 32.121 19.016 30.954 1.000 23.878 165 ASP B C 1
ATOM 1007 O O . ASP A 1 165 ? 32.198 18.524 32.076 1.000 21.156 165 ASP B O 1
ATOM 1012 N N . VAL A 1 166 ? 33.004 18.764 29.982 1.000 23.055 166 VAL B N 1
ATOM 1013 C CA . VAL A 1 166 ? 34.000 17.712 30.092 1.000 24.294 166 VAL B CA 1
ATOM 1014 C C . VAL A 1 166 ? 35.086 18.121 31.076 1.000 23.880 166 VAL B C 1
ATOM 1015 O O . VAL A 1 166 ? 35.683 19.176 30.903 1.000 23.999 166 VAL B O 1
ATOM 1019 N N . LYS A 1 167 ? 35.352 17.269 32.072 1.000 23.409 167 LYS B N 1
ATOM 1020 C CA . LYS A 1 167 ? 36.359 17.555 33.078 1.000 24.735 167 LYS B CA 1
ATOM 1021 C C . LYS A 1 167 ? 37.577 16.647 32.941 1.000 25.312 167 LYS B C 1
ATOM 1022 O O . LYS A 1 167 ? 38.651 17.025 33.402 1.000 23.969 167 LYS B O 1
ATOM 1028 N N . GLU A 1 168 ? 37.417 15.460 32.334 1.000 24.439 168 GLU B N 1
ATOM 1029 C CA . GLU A 1 168 ? 38.538 14.540 32.187 1.000 25.289 168 GLU B CA 1
ATOM 1030 C C . GLU A 1 168 ? 38.256 13.506 31.100 1.000 24.804 168 GLU B C 1
ATOM 1031 O O . GLU A 1 168 ? 37.124 13.054 30.912 1.000 23.562 168 GLU B O 1
ATOM 1037 N N . ILE A 1 169 ? 39.326 13.146 30.391 1.000 25.394 169 ILE B N 1
ATOM 1038 C CA . ILE A 1 169 ? 39.337 12.028 29.468 1.000 25.534 169 ILE B CA 1
ATOM 1039 C C . ILE A 1 169 ? 39.981 10.850 30.187 1.000 26.315 169 ILE B C 1
ATOM 1040 O O . ILE A 1 169 ? 41.174 10.886 30.482 1.000 25.596 169 ILE B O 1
ATOM 1045 N N . THR A 1 170 ? 39.171 9.825 30.481 1.000 26.505 170 THR B N 1
ATOM 1046 C CA . THR A 1 170 ? 39.614 8.667 31.239 1.000 26.045 170 THR B CA 1
ATOM 1047 C C . THR A 1 170 ? 40.136 7.590 30.289 1.000 24.554 170 THR B C 1
ATOM 1048 O O . THR A 1 170 ? 40.889 6.712 30.691 1.000 24.012 170 THR B O 1
ATOM 1052 N N . TYR A 1 171 ? 39.715 7.639 29.027 1.000 23.866 171 TYR B N 1
ATOM 1053 C CA . TYR A 1 171 ? 40.213 6.693 28.045 1.000 23.546 171 TYR B CA 1
ATOM 1054 C C . TYR A 1 171 ? 39.941 7.212 26.641 1.000 22.442 171 TYR B C 1
ATOM 1055 O O . TYR A 1 171 ? 38.870 7.755 26.389 1.000 21.739 171 TYR B O 1
ATOM 1064 N N . ILE A 1 172 ? 40.916 7.043 25.745 1.000 20.491 172 ILE B N 1
ATOM 1065 C CA . ILE A 1 172 ? 40.764 7.453 24.357 1.000 20.332 172 ILE B CA 1
ATOM 1066 C C . ILE A 1 172 ? 41.671 6.586 23.482 1.000 21.596 172 ILE B C 1
ATOM 1067 O O . ILE A 1 172 ? 42.847 6.403 23.796 1.000 19.978 172 ILE B O 1
ATOM 1072 N N . ALA A 1 173 ? 41.101 6.079 22.375 1.000 22.349 173 ALA B N 1
ATOM 1073 C CA . ALA A 1 173 ? 41.776 5.157 21.479 1.000 22.738 173 ALA B CA 1
ATOM 1074 C C . ALA A 1 173 ? 41.096 5.145 20.116 1.000 23.549 173 ALA B C 1
ATOM 1075 O O . ALA A 1 173 ? 39.954 5.592 19.985 1.000 22.353 173 ALA B O 1
ATOM 1077 N N . THR A 1 174 ? 41.832 4.607 19.129 1.000 23.364 174 THR B N 1
ATOM 1078 C CA . THR A 1 174 ? 41.292 4.252 17.827 1.000 24.583 174 THR B CA 1
ATOM 1079 C C . THR A 1 174 ? 41.484 2.751 17.633 1.000 23.710 174 THR B C 1
ATOM 1080 O O . THR A 1 174 ? 41.890 2.065 18.562 1.000 22.406 174 THR B O 1
ATOM 1084 N N . GLN A 1 175 ? 41.211 2.253 16.421 1.000 26.120 175 GLN B N 1
ATOM 1085 C CA . GLN A 1 175 ? 41.512 0.869 16.090 1.000 29.025 175 GLN B CA 1
ATOM 1086 C C . GLN A 1 175 ? 43.018 0.636 16.224 1.000 30.334 175 GLN B C 1
ATOM 1087 O O . GLN A 1 175 ? 43.444 -0.489 16.452 1.000 28.859 175 GLN B O 1
ATOM 1093 N N . ASP A 1 176 ? 43.818 1.708 16.123 1.000 30.438 176 ASP B N 1
ATOM 1094 C CA . ASP A 1 176 ? 45.268 1.579 16.138 1.000 32.236 176 ASP B CA 1
ATOM 1095 C C . ASP A 1 176 ? 45.831 1.572 17.556 1.000 29.503 176 ASP B C 1
ATOM 1096 O O . ASP A 1 176 ? 47.032 1.429 17.729 1.000 29.118 176 ASP B O 1
ATOM 1101 N N . GLY A 1 177 ? 44.977 1.725 18.568 1.000 29.749 177 GLY B N 1
ATOM 1102 C CA . GLY A 1 177 ? 45.444 1.763 19.947 1.000 28.321 177 GLY B CA 1
ATOM 1103 C C . GLY A 1 177 ? 45.213 3.119 20.618 1.000 26.993 177 GLY B C 1
ATOM 1104 O O . GLY A 1 177 ? 44.453 3.945 20.126 1.000 25.494 177 GLY B O 1
ATOM 1105 N N . THR A 1 178 ? 45.884 3.316 21.758 1.000 27.319 178 THR B N 1
ATOM 1106 C CA . THR A 1 178 ? 45.739 4.487 22.608 1.000 27.314 178 THR B CA 1
ATOM 1107 C C . THR A 1 178 ? 46.110 5.760 21.856 1.000 26.160 178 THR B C 1
ATOM 1108 O O . THR A 1 178 ? 47.122 5.791 21.166 1.000 25.758 178 THR B O 1
ATOM 1112 N N . VAL A 1 179 ? 45.292 6.807 21.996 1.000 25.129 179 VAL B N 1
ATOM 1113 C CA . VAL A 1 179 ? 45.638 8.111 21.453 1.000 24.079 179 VAL B CA 1
ATOM 1114 C C . VAL A 1 179 ? 46.385 8.852 22.555 1.000 25.434 179 VAL B C 1
ATOM 1115 O O . VAL A 1 179 ? 45.808 9.122 23.614 1.000 26.207 179 VAL B O 1
ATOM 1119 N N . TYR A 1 180 ? 47.666 9.152 22.305 1.000 24.738 180 TYR B N 1
ATOM 1120 C CA . TYR A 1 180 ? 48.495 9.851 23.271 1.000 29.301 180 TYR B CA 1
ATOM 1121 C C . TYR A 1 180 ? 48.100 11.323 23.330 1.000 28.615 180 TYR B C 1
ATOM 1122 O O . TYR A 1 180 ? 47.551 11.870 22.375 1.000 25.518 180 TYR B O 1
ATOM 1131 N N . GLU A 1 181 ? 48.413 11.943 24.470 1.000 29.764 181 GLU B N 1
ATOM 1132 C CA . GLU A 1 181 ? 47.952 13.286 24.768 1.000 32.867 181 GLU B CA 1
ATOM 1133 C C . GLU A 1 181 ? 48.438 14.293 23.738 1.000 31.014 181 GLU B C 1
ATOM 1134 O O . GLU A 1 181 ? 47.713 15.238 23.455 1.000 31.608 181 GLU B O 1
ATOM 1140 N N . GLU A 1 182 ? 49.625 14.101 23.152 1.000 29.349 182 GLU B N 1
ATOM 1141 C CA . GLU A 1 182 ? 50.101 15.109 22.217 1.000 29.263 182 GLU B CA 1
ATOM 1142 C C . GLU A 1 182 ? 49.292 15.056 20.924 1.000 27.445 182 GLU B C 1
ATOM 1143 O O . GLU A 1 182 ? 49.314 16.005 20.151 1.000 27.611 182 GLU B O 1
ATOM 1149 N N . ASP A 1 183 ? 48.499 14.001 20.736 1.000 26.266 183 ASP B N 1
ATOM 1150 C CA . ASP A 1 183 ? 47.741 13.828 19.509 1.000 25.428 183 ASP B CA 1
ATOM 1151 C C . ASP A 1 183 ? 46.287 14.283 19.639 1.000 24.753 183 ASP B C 1
ATOM 1152 O O . ASP A 1 183 ? 45.530 14.154 18.679 1.000 24.770 183 ASP B O 1
ATOM 1157 N N . TYR A 1 184 ? 45.882 14.822 20.795 1.000 24.562 184 TYR B N 1
ATOM 1158 C CA . TYR A 1 184 ? 44.544 15.394 20.883 1.000 24.688 184 TYR B CA 1
ATOM 1159 C C . TYR A 1 184 ? 44.496 16.567 21.852 1.000 24.423 184 TYR B C 1
ATOM 1160 O O . TYR A 1 184 ? 45.447 16.827 22.582 1.000 22.518 184 TYR B O 1
ATOM 1169 N N . GLU A 1 185 ? 43.373 17.290 21.809 1.000 24.282 185 GLU B N 1
ATOM 1170 C CA . GLU A 1 185 ? 43.091 18.253 22.853 1.000 28.025 185 GLU B CA 1
ATOM 1171 C C . GLU A 1 185 ? 41.586 18.495 22.962 1.000 25.876 185 GLU B C 1
ATOM 1172 O O . GLU A 1 185 ? 40.814 18.308 22.024 1.000 24.139 185 GLU B O 1
ATOM 1178 N N . ILE A 1 186 ? 41.190 18.879 24.171 1.000 26.518 186 ILE B N 1
ATOM 1179 C CA . ILE A 1 186 ? 39.817 19.225 24.477 1.000 27.022 186 ILE B CA 1
ATOM 1180 C C . ILE A 1 186 ? 39.771 20.738 24.621 1.000 27.149 186 ILE B C 1
ATOM 1181 O O . ILE A 1 186 ? 40.435 21.288 25.485 1.000 26.857 186 ILE B O 1
ATOM 1186 N N . LYS A 1 187 ? 39.026 21.395 23.737 1.000 28.850 187 LYS B N 1
ATOM 1187 C CA . LYS A 1 187 ? 38.906 22.837 23.764 1.000 31.042 187 LYS B CA 1
ATOM 1188 C C . LYS A 1 187 ? 37.434 23.164 23.538 1.000 29.017 187 LYS B C 1
ATOM 1189 O O . LYS A 1 187 ? 36.796 22.575 22.667 1.000 27.616 187 LYS B O 1
ATOM 1195 N N . ASN A 1 188 ? 36.890 24.047 24.382 1.000 26.035 188 ASN B N 1
ATOM 1196 C CA . ASN A 1 188 ? 35.497 24.447 24.291 1.000 25.645 188 ASN B CA 1
ATOM 1197 C C . ASN A 1 188 ? 34.602 23.214 24.196 1.000 25.236 188 ASN B C 1
ATOM 1198 O O . ASN A 1 188 ? 33.646 23.205 23.427 1.000 25.141 188 ASN B O 1
ATOM 1203 N N . ASN A 1 189 ? 34.926 22.183 24.986 1.000 24.384 189 ASN B N 1
ATOM 1204 C CA . ASN A 1 189 ? 34.164 20.942 25.037 1.000 24.928 189 ASN B CA 1
ATOM 1205 C C . ASN A 1 189 ? 34.072 20.280 23.669 1.000 24.293 189 ASN B C 1
ATOM 1206 O O . ASN A 1 189 ? 33.042 19.695 23.340 1.000 23.687 189 ASN B O 1
ATOM 1211 N N . ARG A 1 190 ? 35.159 20.382 22.897 1.000 25.159 190 ARG B N 1
ATOM 1212 C CA . ARG A 1 190 ? 35.285 19.684 21.631 1.000 23.988 190 ARG B CA 1
ATOM 1213 C C . ARG A 1 190 ? 36.564 18.851 21.639 1.000 23.765 190 ARG B C 1
ATOM 1214 O O . ARG A 1 190 ? 37.586 19.273 22.176 1.000 23.164 190 ARG B O 1
ATOM 1222 N N . LEU A 1 191 ? 36.496 17.688 20.991 1.000 22.943 191 LEU B N 1
ATOM 1223 C CA . LEU A 1 191 ? 37.669 16.863 20.7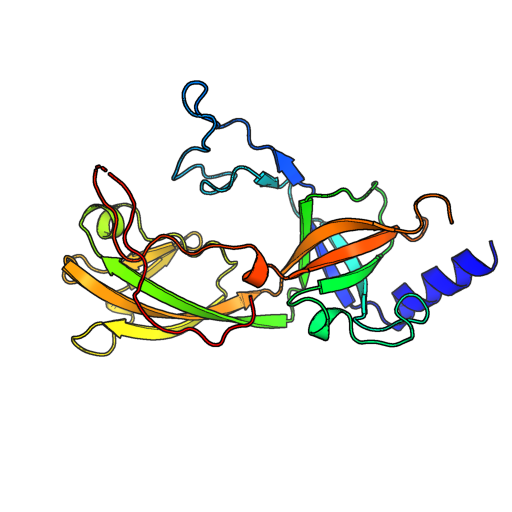63 1.000 23.449 191 LEU B CA 1
ATOM 1224 C C . LEU A 1 191 ? 38.321 17.257 19.439 1.000 23.281 191 LEU B C 1
ATOM 1225 O O . LEU A 1 191 ? 37.735 17.073 18.371 1.000 22.503 191 LEU B O 1
ATOM 1230 N N . TYR A 1 192 ? 39.550 17.775 19.542 1.000 24.175 192 TYR B N 1
ATOM 1231 C CA . TYR A 1 192 ? 40.406 18.064 18.402 1.000 24.511 192 TYR B CA 1
ATOM 1232 C C . TYR A 1 192 ? 41.488 16.992 18.294 1.000 24.429 192 TYR B C 1
ATOM 1233 O O . TYR A 1 192 ? 42.337 16.866 19.170 1.000 26.275 192 TYR B O 1
ATOM 1242 N N . LEU A 1 193 ? 41.449 16.222 17.209 1.000 25.112 193 LEU B N 1
ATOM 1243 C CA . LEU A 1 193 ? 42.410 15.156 16.981 1.000 26.142 193 LEU B CA 1
ATOM 1244 C C . LEU A 1 193 ? 43.449 15.585 15.948 1.000 27.371 193 LEU B C 1
ATOM 1245 O O . LEU A 1 193 ? 43.180 16.381 15.047 1.000 25.910 193 LEU B O 1
ATOM 1250 N N . ASN A 1 194 ? 44.646 15.014 16.089 1.000 28.854 194 ASN B N 1
ATOM 1251 C CA . ASN A 1 194 ? 45.699 15.191 15.110 1.000 28.452 194 ASN B CA 1
ATOM 1252 C C . ASN A 1 194 ? 45.203 14.636 13.780 1.000 28.974 194 ASN B C 1
ATOM 1253 O O . ASN A 1 194 ? 44.508 13.622 13.741 1.000 28.722 194 ASN B O 1
ATOM 1258 N N . GLU A 1 195 ? 45.603 15.303 12.695 1.000 30.630 195 GLU B N 1
ATOM 1259 C CA . GLU A 1 195 ? 45.097 15.011 11.366 1.000 33.924 195 GLU B CA 1
ATOM 1260 C C . GLU A 1 195 ? 45.448 13.595 10.914 1.000 30.689 195 GLU B C 1
ATOM 1261 O O . GLU A 1 195 ? 44.850 13.097 9.973 1.000 26.863 195 GLU B O 1
ATOM 1267 N N . LYS A 1 196 ? 46.406 12.931 11.566 1.000 31.045 196 LYS B N 1
ATOM 1268 C CA . LYS A 1 196 ? 46.722 11.566 11.175 1.000 30.586 196 LYS B CA 1
ATOM 1269 C C . LYS A 1 196 ? 45.549 10.631 11.492 1.000 30.155 196 LYS B C 1
ATOM 1270 O O . LYS A 1 196 ? 45.471 9.533 10.940 1.000 29.052 196 LYS B O 1
ATOM 1276 N N . TYR A 1 197 ? 44.615 11.068 12.351 1.000 28.380 197 TYR B N 1
ATOM 1277 C CA . TYR A 1 197 ? 43.498 10.211 12.722 1.000 28.644 197 TYR B CA 1
ATOM 1278 C C . TYR A 1 197 ? 42.292 10.410 11.810 1.000 30.369 197 TYR B C 1
ATOM 1279 O O . TYR A 1 197 ? 41.213 9.899 12.110 1.000 28.258 197 TYR B O 1
ATOM 1288 N N . GLU A 1 198 ? 42.475 11.113 10.687 1.000 31.032 198 GLU B N 1
ATOM 1289 C CA . GLU A 1 198 ? 41.412 11.167 9.697 1.000 34.681 198 GLU B CA 1
ATOM 1290 C C . GLU A 1 198 ? 41.145 9.743 9.219 1.000 34.100 198 GLU B C 1
ATOM 1291 O O . GLU A 1 198 ? 42.074 8.949 9.090 1.000 32.379 198 GLU B O 1
ATOM 1297 N N . ASN A 1 199 ? 39.861 9.435 9.016 1.000 34.017 199 ASN B N 1
ATOM 1298 C CA . ASN A 1 199 ? 39.408 8.143 8.524 1.000 36.556 199 ASN B CA 1
ATOM 1299 C C . ASN A 1 199 ? 39.683 7.036 9.541 1.000 32.691 199 ASN B C 1
ATOM 1300 O O . ASN A 1 199 ? 39.685 5.865 9.196 1.000 32.396 199 ASN B O 1
ATOM 1305 N N . HIS A 1 200 ? 39.897 7.408 10.803 1.000 30.683 200 HIS B N 1
ATOM 1306 C CA . HIS A 1 200 ? 39.912 6.434 11.879 1.000 28.919 200 HIS B CA 1
ATOM 1307 C C . HIS A 1 200 ? 38.616 6.571 12.666 1.000 27.646 200 HIS B C 1
ATOM 1308 O O . HIS A 1 200 ? 37.894 7.553 12.505 1.000 24.739 200 HIS B O 1
ATOM 1315 N N . THR A 1 201 ? 38.349 5.558 13.499 1.000 26.126 201 THR B N 1
ATOM 1316 C CA . THR A 1 201 ? 37.296 5.593 14.499 1.000 23.418 201 THR B CA 1
ATOM 1317 C C . THR A 1 201 ? 37.943 5.873 15.853 1.000 23.855 201 THR B C 1
ATOM 1318 O O . THR A 1 201 ? 38.876 5.173 16.261 1.000 23.933 201 THR B O 1
ATOM 1322 N N . VAL A 1 202 ? 37.452 6.908 16.547 1.000 22.714 202 VAL B N 1
ATOM 1323 C CA . VAL A 1 202 ? 37.943 7.235 17.875 1.000 22.476 202 VAL B CA 1
ATOM 1324 C C . VAL A 1 202 ? 36.849 6.874 18.880 1.000 22.989 202 VAL B C 1
ATOM 1325 O O . VAL A 1 202 ? 35.665 7.096 18.631 1.000 22.446 202 VAL B O 1
ATOM 1329 N N . THR A 1 203 ? 37.261 6.248 19.985 1.000 22.840 203 THR B N 1
ATOM 1330 C CA . THR A 1 203 ? 36.367 5.926 21.084 1.000 23.427 203 THR B CA 1
ATOM 1331 C C . THR A 1 203 ? 36.871 6.702 22.292 1.000 23.137 203 THR B C 1
ATOM 1332 O O . THR A 1 203 ? 38.078 6.872 22.436 1.000 22.989 203 THR B O 1
ATOM 1336 N N . LEU A 1 204 ? 35.946 7.108 23.164 1.000 23.324 204 LEU B N 1
ATOM 1337 C CA . LEU A 1 204 ? 36.244 8.058 24.223 1.000 25.353 204 LEU B CA 1
ATOM 1338 C C . LEU A 1 204 ? 35.418 7.740 25.468 1.000 24.048 204 LEU B C 1
ATOM 1339 O O . LEU A 1 204 ? 34.224 7.446 25.371 1.000 22.947 204 LEU B O 1
ATOM 1344 N N . LYS A 1 205 ? 36.070 7.813 26.636 1.000 22.690 205 LYS B N 1
ATOM 1345 C CA . LYS A 1 205 ? 35.391 7.736 27.917 1.000 22.570 205 LYS B CA 1
ATOM 1346 C C . LYS A 1 205 ? 35.773 8.972 28.723 1.000 22.793 205 LYS B C 1
ATOM 1347 O O . LYS A 1 205 ? 36.945 9.359 28.746 1.000 22.134 205 LYS B O 1
ATOM 1353 N N . ILE A 1 206 ? 34.775 9.601 29.362 1.000 21.291 206 ILE B N 1
ATOM 1354 C CA . ILE A 1 206 ? 34.988 10.891 29.995 1.000 20.161 206 ILE B CA 1
ATOM 1355 C C . ILE A 1 206 ? 34.365 10.937 31.380 1.000 19.637 206 ILE B C 1
ATOM 1356 O O . ILE A 1 206 ? 33.559 10.089 31.744 1.000 19.553 206 ILE B O 1
ATOM 1361 N N . LEU A 1 207 ? 34.771 11.974 32.116 1.000 19.810 207 LEU B N 1
ATOM 1362 C CA . LEU A 1 207 ? 34.074 12.465 33.292 1.000 20.712 207 LEU B CA 1
ATOM 1363 C C . LEU A 1 207 ? 33.589 13.876 32.964 1.000 21.277 207 LEU B C 1
ATOM 1364 O O . LEU A 1 207 ? 34.262 14.636 32.279 1.000 20.085 207 LEU B O 1
ATOM 1369 N N . MET A 1 208 ? 32.375 14.195 33.402 1.000 23.366 208 MET B N 1
ATOM 1370 C CA . MET A 1 208 ? 31.762 15.473 33.102 1.000 24.791 208 MET B CA 1
ATOM 1371 C C . MET A 1 208 ? 31.024 15.873 34.370 1.000 24.043 208 MET B C 1
ATOM 1372 O O . MET A 1 208 ? 30.748 15.006 35.201 1.000 20.857 208 MET B O 1
ATOM 1377 N N . THR A 1 209 ? 30.630 17.145 34.457 1.000 22.759 209 THR B N 1
ATOM 1378 C CA . THR A 1 209 ? 29.865 17.615 35.598 1.000 23.805 209 THR B CA 1
ATOM 1379 C C . THR A 1 209 ? 28.434 17.079 35.515 1.000 20.530 209 THR B C 1
ATOM 1380 O O . THR A 1 209 ? 27.844 17.025 34.441 1.000 19.375 209 THR B O 1
ATOM 1384 N N . LEU A 1 210 ? 27.883 16.684 36.663 1.000 20.594 210 LEU B N 1
ATOM 1385 C CA . LEU A 1 210 ? 26.486 16.292 36.755 1.000 20.144 210 LEU B CA 1
ATOM 1386 C C . LEU A 1 210 ? 25.603 17.502 36.462 1.000 19.658 210 LEU B C 1
ATOM 1387 O O . LEU A 1 210 ? 25.786 18.554 37.067 1.000 19.390 210 LEU B O 1
ATOM 1392 N N . ARG A 1 211 ? 24.664 17.348 35.517 1.000 19.653 211 ARG B N 1
ATOM 1393 C CA . ARG A 1 211 ? 23.731 18.420 35.193 1.000 20.808 211 ARG B CA 1
ATOM 1394 C C . ARG A 1 211 ? 22.337 17.866 34.923 1.000 21.349 211 ARG B C 1
ATOM 1395 O O . ARG A 1 211 ? 22.186 16.743 34.437 1.000 19.600 211 ARG B O 1
ATOM 1403 N N . TYR A 1 212 ? 21.338 18.703 35.235 1.000 21.503 212 TYR B N 1
ATOM 1404 C CA . TYR A 1 212 ? 19.948 18.398 34.978 1.000 22.355 212 TYR B CA 1
ATOM 1405 C C . TYR A 1 212 ? 19.303 19.558 34.235 1.000 23.006 212 TYR B C 1
ATOM 1406 O O . TYR A 1 212 ? 19.754 20.696 34.341 1.000 22.970 212 TYR B O 1
ATOM 1415 N N . VAL A 1 213 ? 18.226 19.256 33.505 1.000 23.217 213 VAL B N 1
ATOM 1416 C CA . VAL A 1 213 ? 17.381 20.299 32.955 1.000 22.752 213 VAL B CA 1
ATOM 1417 C C . VAL A 1 213 ? 15.972 20.099 33.515 1.000 21.362 213 VAL B C 1
ATOM 1418 O O . VAL A 1 213 ? 15.587 18.977 33.844 1.000 20.563 213 VAL B O 1
ATOM 1422 N N . VAL A 1 214 ? 15.231 21.206 33.660 1.000 20.049 214 VAL B N 1
ATOM 1423 C CA . VAL A 1 214 ? 13.904 21.188 34.252 1.000 19.946 214 VAL B CA 1
ATOM 1424 C C . VAL A 1 214 ? 12.901 20.676 33.225 1.000 20.635 214 VAL B C 1
ATOM 1425 O O . VAL A 1 214 ? 12.784 21.235 32.136 1.000 19.874 214 VAL B O 1
ATOM 1429 N N . SER A 1 215 ? 12.173 19.611 33.570 1.000 21.960 215 SER B N 1
ATOM 1430 C CA . SER A 1 215 ? 11.105 19.153 32.697 1.000 23.999 215 SER B CA 1
ATOM 1431 C C . SER A 1 215 ? 9.774 19.712 33.183 1.000 22.879 215 SER B C 1
ATOM 1432 O O . SER A 1 215 ? 8.859 19.889 32.382 1.000 22.706 215 SER B O 1
ATOM 1435 N N . ASP A 1 216 ? 9.661 20.003 34.482 1.000 22.449 216 ASP B N 1
ATOM 1436 C CA . ASP A 1 216 ? 8.388 20.508 34.963 1.000 24.369 216 ASP B CA 1
ATOM 1437 C C . ASP A 1 216 ? 8.540 21.285 36.272 1.000 23.427 216 ASP B C 1
ATOM 1438 O O . ASP A 1 216 ? 9.542 21.171 36.985 1.000 22.671 216 ASP B O 1
ATOM 1443 N N . ILE A 1 217 ? 7.500 22.081 36.548 1.000 21.678 217 ILE B N 1
ATOM 1444 C CA . ILE A 1 217 ? 7.295 22.736 37.826 1.000 22.688 217 ILE B CA 1
ATOM 1445 C C . ILE A 1 217 ? 6.201 21.975 38.578 1.000 23.017 217 ILE B C 1
ATOM 1446 O O . ILE A 1 217 ? 5.174 21.646 37.993 1.000 21.683 217 ILE B O 1
ATOM 1451 N N . LEU A 1 218 ? 6.430 21.712 39.876 1.000 24.742 218 LEU B N 1
ATOM 1452 C CA . LEU A 1 218 ? 5.482 20.992 40.722 1.000 25.350 218 LEU B CA 1
ATOM 1453 C C . LEU A 1 218 ? 5.004 21.899 41.856 1.000 27.155 218 LEU B C 1
ATOM 1454 O O . LEU A 1 218 ? 5.709 22.828 42.253 1.000 28.592 218 LEU B O 1
ATOM 1459 N N . LYS A 1 219 ? 3.806 21.610 42.380 1.000 28.562 219 LYS B N 1
ATOM 1460 C CA . LYS A 1 219 ? 3.217 22.376 43.473 1.000 31.024 219 LYS B CA 1
ATOM 1461 C C . LYS A 1 219 ? 3.218 23.869 43.165 1.000 29.960 219 LYS B C 1
ATOM 1462 O O . LYS A 1 219 ? 3.541 24.660 44.041 1.000 32.605 219 LYS B O 1
ATOM 1468 N N . GLU A 1 220 ? 2.836 24.263 41.946 1.000 31.104 220 GLU B N 1
ATOM 1469 C CA . GLU A 1 220 ? 2.995 25.644 41.509 1.000 32.593 220 GLU B CA 1
ATOM 1470 C C . GLU A 1 220 ? 2.202 26.643 42.362 1.000 35.475 220 GLU B C 1
ATOM 1471 O O . GLU A 1 220 ? 2.475 27.838 42.298 1.000 35.839 220 GLU B O 1
ATOM 1477 N N . SER A 1 221 ? 1.217 26.192 43.144 1.000 37.700 221 SER B N 1
ATOM 1478 C CA . SER A 1 221 ? 0.381 27.136 43.876 1.000 43.009 221 SER B CA 1
ATOM 1479 C C . SER A 1 221 ? 0.755 27.162 45.352 1.000 51.589 221 SER B C 1
ATOM 1480 O O . SER A 1 221 ? 0.534 28.160 46.033 1.000 59.166 221 SER B O 1
ATOM 1483 N N . ARG A 1 222 ? 1.294 26.045 45.846 1.000 57.514 222 ARG B N 1
ATOM 1484 C CA . ARG A 1 222 ? 1.735 25.962 47.226 1.000 62.694 222 ARG B CA 1
ATOM 1485 C C . ARG A 1 222 ? 2.850 26.990 47.431 1.000 63.359 222 ARG B C 1
ATOM 1486 O O . 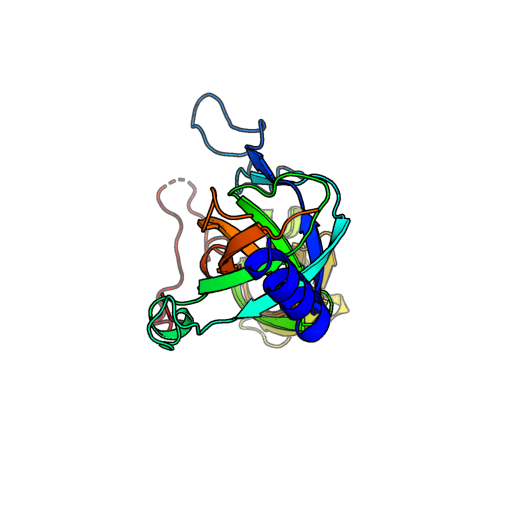ARG A 1 222 ? 3.476 27.428 46.468 1.000 63.370 222 ARG B O 1
ATOM 1494 N N . TYR A 1 223 ? 3.054 27.412 48.686 1.000 67.789 223 TYR B N 1
ATOM 1495 C CA . TYR A 1 223 ? 4.077 28.389 49.039 1.000 72.687 223 TYR B CA 1
ATOM 1496 C C . TYR A 1 223 ? 3.754 29.736 48.384 1.000 74.139 223 TYR B C 1
ATOM 1497 O O . TYR A 1 223 ? 2.564 30.098 48.395 1.000 81.366 223 TYR B O 1
ATOM 1506 N N . ASN A 1 237 ? 11.851 34.566 49.137 1.000 71.133 237 ASN B N 1
ATOM 1507 C CA . ASN A 1 237 ? 12.244 33.378 48.333 1.000 67.251 237 ASN B CA 1
ATOM 1508 C C . ASN A 1 237 ? 11.493 32.151 48.830 1.000 61.617 237 ASN B C 1
ATOM 1509 O O . ASN A 1 237 ? 11.941 31.466 49.747 1.000 58.468 237 ASN B O 1
ATOM 1514 N N . LEU A 1 238 ? 10.353 31.874 48.197 1.000 59.215 238 LEU B N 1
ATOM 1515 C CA . LEU A 1 238 ? 9.590 30.687 48.527 1.000 55.429 238 LEU B CA 1
ATOM 1516 C C . LEU A 1 238 ? 10.208 29.485 47.813 1.000 46.065 238 LEU B C 1
ATOM 1517 O O . LEU A 1 238 ? 10.889 29.616 46.797 1.000 41.335 238 LEU B O 1
ATOM 1522 N N . PRO A 1 239 ? 10.035 28.269 48.363 1.000 39.619 239 PRO B N 1
ATOM 1523 C CA . PRO A 1 239 ? 10.569 27.069 47.739 1.000 38.604 239 PRO B CA 1
ATOM 1524 C C . PRO A 1 239 ? 10.005 26.899 46.336 1.000 33.953 239 PRO B C 1
ATOM 1525 O O . PRO A 1 239 ? 8.846 27.217 46.090 1.000 36.633 239 PRO B O 1
ATOM 1529 N N . GLN A 1 240 ? 10.848 26.419 45.426 1.000 28.742 240 GLN B N 1
ATOM 1530 C CA . GLN A 1 240 ? 10.398 26.020 44.109 1.000 26.192 240 GLN B CA 1
ATOM 1531 C C . GLN A 1 240 ? 10.742 24.550 43.963 1.000 25.849 240 GLN B C 1
ATOM 1532 O O . GLN A 1 240 ? 11.850 24.132 44.300 1.000 25.539 240 GLN B O 1
ATOM 1538 N N . LYS A 1 241 ? 9.763 23.779 43.491 1.000 25.874 241 LYS B N 1
ATOM 1539 C CA . LYS A 1 241 ? 9.918 22.344 43.372 1.000 27.272 241 LYS B CA 1
ATOM 1540 C C . LYS A 1 241 ? 9.833 21.967 41.898 1.000 25.732 241 LYS B C 1
ATOM 1541 O O . LYS A 1 241 ? 8.915 22.396 41.199 1.000 24.419 241 LYS B O 1
ATOM 1547 N N . LEU A 1 242 ? 10.809 21.158 41.459 1.000 23.923 242 LEU B N 1
ATOM 1548 C CA . LEU A 1 242 ? 11.054 20.914 40.048 1.000 23.705 242 LEU B CA 1
ATOM 1549 C C . LEU A 1 242 ? 11.190 19.424 39.757 1.000 23.586 242 LEU B C 1
ATOM 1550 O O . LEU A 1 242 ? 11.786 18.684 40.539 1.000 24.397 242 LEU B O 1
ATOM 1555 N N . LEU A 1 243 ? 10.647 18.999 38.613 1.000 21.657 243 LEU B N 1
ATOM 1556 C CA . LEU A 1 243 ? 10.959 17.692 38.073 1.000 21.571 243 LEU B CA 1
ATOM 1557 C C . LEU A 1 243 ? 12.193 17.856 37.183 1.000 21.598 243 LEU B C 1
ATOM 1558 O O . LEU A 1 243 ? 12.230 18.720 36.310 1.000 21.437 243 LEU B O 1
ATOM 1563 N N . LEU A 1 244 ? 13.239 17.075 37.465 1.000 21.845 244 LEU B N 1
ATOM 1564 C CA . LEU A 1 244 ? 14.513 17.223 36.775 1.000 23.827 244 LEU B CA 1
ATOM 1565 C C . LEU A 1 244 ? 14.758 16.046 35.834 1.000 24.792 244 LEU B C 1
ATOM 1566 O O . LEU A 1 244 ? 14.274 14.948 36.082 1.000 25.436 244 LEU B O 1
ATOM 1571 N N . LYS A 1 245 ? 15.527 16.291 34.770 1.000 26.073 245 LYS B N 1
ATOM 1572 C CA . LYS A 1 245 ? 15.969 15.245 33.860 1.000 27.626 245 LYS B CA 1
ATOM 1573 C C . LYS A 1 245 ? 17.488 15.298 33.753 1.000 24.668 245 LYS B C 1
ATOM 1574 O O . LYS A 1 245 ? 18.048 16.285 33.285 1.000 22.548 245 LYS B O 1
ATOM 1580 N N . ARG A 1 246 ? 18.146 14.211 34.156 1.000 24.876 246 ARG B N 1
ATOM 1581 C CA . ARG A 1 246 ? 19.599 14.148 34.118 1.000 24.608 246 ARG B CA 1
ATOM 1582 C C . ARG A 1 246 ? 20.034 14.276 32.662 1.000 22.399 246 ARG B C 1
ATOM 1583 O O . ARG A 1 246 ? 19.413 13.729 31.760 1.000 23.478 246 ARG B O 1
ATOM 1591 N N . GLU A 1 247 ? 21.128 14.994 32.455 1.000 23.094 247 GLU B N 1
ATOM 1592 C CA . GLU A 1 247 ? 21.586 15.421 31.141 1.000 24.394 247 GLU B CA 1
ATOM 1593 C C . GLU A 1 247 ? 21.834 14.253 30.188 1.000 23.988 247 GLU B C 1
ATOM 1594 O O . GLU A 1 247 ? 21.553 14.349 28.991 1.000 23.050 247 GLU B O 1
ATOM 1600 N N . ASP A 1 248 ? 22.397 13.166 30.717 1.000 22.525 248 ASP B N 1
ATOM 1601 C CA . ASP A 1 248 ? 22.834 12.059 29.883 1.000 24.558 248 ASP B CA 1
ATOM 1602 C C . ASP A 1 248 ? 21.646 11.318 29.273 1.000 25.314 248 ASP B C 1
ATOM 1603 O O . ASP A 1 248 ? 21.835 10.451 28.424 1.000 24.741 248 ASP B O 1
ATOM 1608 N N . VAL A 1 249 ? 20.426 11.646 29.710 1.000 25.113 249 VAL B N 1
ATOM 1609 C CA . VAL A 1 249 ? 19.248 11.001 29.161 1.000 27.677 249 VAL B CA 1
ATOM 1610 C C . VAL A 1 249 ? 18.625 11.888 28.084 1.000 28.046 249 VAL B C 1
ATOM 1611 O O . VAL A 1 249 ? 17.710 11.464 27.389 1.000 29.447 249 VAL B O 1
ATOM 1615 N N . ILE A 1 250 ? 19.149 13.102 27.910 1.000 29.125 250 ILE B N 1
ATOM 1616 C CA . ILE A 1 250 ? 18.643 14.025 26.901 1.000 32.161 250 ILE B CA 1
ATOM 1617 C C . ILE A 1 250 ? 19.666 14.212 25.780 1.000 31.537 250 ILE B C 1
ATOM 1618 O O . ILE A 1 250 ? 19.305 14.277 24.610 1.000 33.388 250 ILE B O 1
ATOM 1623 N N . VAL A 1 251 ? 20.943 14.338 26.148 1.000 30.540 251 VAL B N 1
ATOM 1624 C CA . VAL A 1 251 ? 21.979 14.652 25.179 1.000 30.072 251 VAL B CA 1
ATOM 1625 C C . VAL A 1 251 ? 22.157 13.490 24.211 1.000 30.968 251 VAL B C 1
ATOM 1626 O O . VAL A 1 251 ? 22.328 12.352 24.626 1.000 31.155 251 VAL B O 1
ATOM 1630 N N . LEU A 1 252 ? 22.143 13.807 22.915 1.000 31.264 252 LEU B N 1
ATOM 1631 C CA . LEU A 1 252 ? 22.443 12.828 21.885 1.000 34.407 252 LEU B CA 1
ATOM 1632 C C . LEU A 1 252 ? 23.817 13.143 21.288 1.000 33.079 252 LEU B C 1
ATOM 1633 O O . LEU A 1 252 ? 24.023 14.254 20.796 1.000 30.667 252 LEU B O 1
ATOM 1638 N N . GLN A 1 253 ? 24.755 12.181 21.348 1.000 30.450 253 GLN B N 1
ATOM 1639 C CA . GLN A 1 253 ? 26.087 12.388 20.794 1.000 32.085 253 GLN B CA 1
ATOM 1640 C C . GLN A 1 253 ? 25.936 12.644 19.297 1.000 29.614 253 GLN B C 1
ATOM 1641 O O . GLN A 1 253 ? 24.959 12.209 18.690 1.000 29.647 253 GLN B O 1
ATOM 1647 N N . ASP A 1 254 ? 26.876 13.380 18.697 1.000 29.583 254 ASP B N 1
ATOM 1648 C CA . ASP A 1 254 ? 26.913 13.457 17.241 1.000 30.100 254 ASP B CA 1
ATOM 1649 C C . ASP A 1 254 ? 26.980 12.048 16.665 1.000 29.197 254 ASP B C 1
ATOM 1650 O O . ASP A 1 254 ? 27.589 11.158 17.242 1.000 28.741 254 ASP B O 1
ATOM 1655 N N . PRO A 1 255 ? 26.403 11.809 15.476 1.000 29.732 255 PRO B N 1
ATOM 1656 C CA . PRO A 1 255 ? 26.345 10.458 14.921 1.000 32.305 255 PRO B CA 1
ATOM 1657 C C . PRO A 1 255 ? 27.714 9.866 14.594 1.000 30.402 255 PRO B C 1
ATOM 1658 O O . PRO A 1 255 ? 28.666 10.596 14.343 1.000 30.054 255 PRO B O 1
ATOM 1662 N N . TYR A 1 256 ? 27.783 8.530 14.612 1.000 30.575 256 TYR B N 1
ATOM 1663 C CA . TYR A 1 256 ? 29.014 7.810 14.353 1.000 31.876 256 TYR B CA 1
ATOM 1664 C C . TYR A 1 256 ? 29.595 8.287 13.029 1.000 34.591 256 TYR B C 1
ATOM 1665 O O . TYR A 1 256 ? 30.763 8.657 12.981 1.000 30.036 256 TYR B O 1
ATOM 1674 N N . LYS A 1 257 ? 28.769 8.260 11.972 1.000 40.339 257 LYS B N 1
ATOM 1675 C CA . LYS A 1 257 ? 29.196 8.697 10.650 1.000 47.254 257 LYS B CA 1
ATOM 1676 C C . LYS A 1 257 ? 28.094 9.489 9.947 1.000 47.645 257 LYS B C 1
ATOM 1677 O O . LYS A 1 257 ? 26.920 9.139 10.012 1.000 41.121 257 LYS B O 1
ATOM 1683 N N . VAL A 1 258 ? 28.510 10.533 9.226 1.000 55.170 258 VAL B N 1
ATOM 1684 C CA . VAL A 1 258 ? 27.585 11.456 8.588 1.000 62.798 258 VAL B CA 1
ATOM 1685 C C . VAL A 1 258 ? 27.368 11.057 7.128 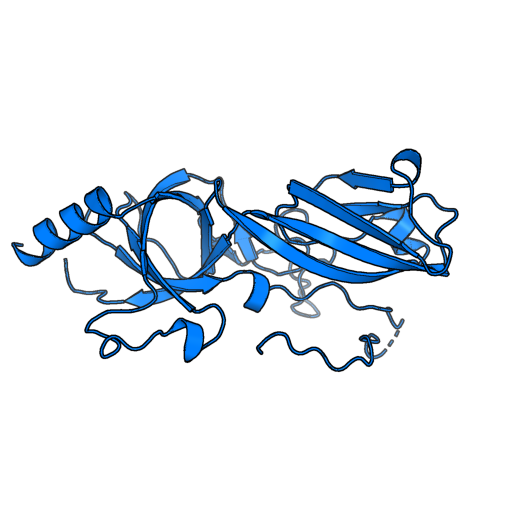1.000 66.331 258 VAL B C 1
ATOM 1686 O O . VAL A 1 258 ? 28.301 10.650 6.438 1.000 63.471 258 VAL B O 1
ATOM 1690 N N . ASN A 1 259 ? 26.119 11.196 6.666 1.000 70.677 259 ASN B N 1
ATOM 1691 C CA . ASN A 1 259 ? 25.779 10.945 5.275 1.000 74.192 259 ASN B CA 1
ATOM 1692 C C . ASN A 1 259 ? 25.324 12.253 4.634 1.000 77.327 259 ASN B C 1
ATOM 1693 O O . ASN A 1 259 ? 24.632 13.056 5.258 1.000 73.619 259 ASN B O 1
ATOM 1698 N N . ASP A 1 260 ? 25.711 12.428 3.365 1.000 80.492 260 ASP B N 1
ATOM 1699 C CA . ASP A 1 260 ? 25.563 13.684 2.649 1.000 75.310 260 ASP B CA 1
ATOM 1700 C C . ASP A 1 260 ? 24.171 13.776 2.015 1.000 66.691 260 ASP B C 1
ATOM 1701 O O . ASP A 1 260 ? 23.563 12.706 1.833 1.000 65.325 260 ASP B O 1
ATOM 1706 N N . GLU A 1 263 ? 20.196 12.310 3.264 1.000 74.129 263 GLU B N 1
ATOM 1707 C CA . GLU A 1 263 ? 20.335 10.887 3.683 1.000 75.614 263 GLU B CA 1
ATOM 1708 C C . GLU A 1 263 ? 20.616 10.804 5.182 1.000 69.014 263 GLU B C 1
ATOM 1709 O O . GLU A 1 263 ? 21.281 11.668 5.751 1.000 61.641 263 GLU B O 1
ATOM 1715 N N . GLU A 1 264 ? 20.137 9.725 5.806 1.000 68.498 264 GLU B N 1
ATOM 1716 C CA . GLU A 1 264 ? 20.242 9.566 7.249 1.000 70.205 264 GLU B CA 1
ATOM 1717 C C . GLU A 1 264 ? 21.684 9.289 7.668 1.000 62.722 264 GLU B C 1
ATOM 1718 O O . GLU A 1 264 ? 22.421 8.593 6.978 1.000 61.577 264 GLU B O 1
ATOM 1724 N N . ASP A 1 265 ? 22.055 9.805 8.842 1.000 58.477 265 ASP B N 1
ATOM 1725 C CA . ASP A 1 265 ? 23.370 9.556 9.402 1.000 57.691 265 ASP B CA 1
ATOM 1726 C C . ASP A 1 265 ? 23.407 8.134 9.955 1.000 54.315 265 ASP B C 1
ATOM 1727 O O . ASP A 1 265 ? 22.375 7.564 10.303 1.000 51.448 265 ASP B O 1
ATOM 1732 N N . LEU A 1 266 ? 24.614 7.568 10.015 1.000 50.173 266 LEU B N 1
ATOM 1733 C CA . LEU A 1 266 ? 24.797 6.198 10.454 1.000 46.151 266 LEU B CA 1
ATOM 1734 C C . LEU A 1 266 ? 25.169 6.155 11.933 1.000 46.502 266 LEU B C 1
ATOM 1735 O O . LEU A 1 266 ? 26.165 6.743 12.357 1.000 42.568 266 LEU B O 1
ATOM 1740 N N . GLU A 1 267 ? 24.347 5.447 12.715 1.000 46.556 267 GLU B N 1
ATOM 1741 C CA . GLU A 1 267 ? 24.606 5.254 14.131 1.000 44.572 267 GLU B CA 1
ATOM 1742 C C . GLU A 1 267 ? 25.297 3.902 14.280 1.000 42.866 267 GLU B C 1
ATOM 1743 O O . GLU A 1 267 ? 25.228 3.074 13.372 1.000 41.055 267 GLU B O 1
ATOM 1749 N N . ILE A 1 268 ? 25.971 3.695 15.416 1.000 39.217 268 ILE B N 1
ATOM 1750 C CA . ILE A 1 268 ? 26.665 2.443 15.656 1.000 36.650 268 ILE B CA 1
ATOM 1751 C C . ILE A 1 268 ? 25.618 1.343 15.782 1.000 35.428 268 ILE B C 1
ATOM 1752 O O . ILE A 1 268 ? 24.566 1.558 16.379 1.000 31.469 268 ILE B O 1
ATOM 1757 N N . GLN A 1 269 ? 25.915 0.180 15.196 1.000 35.873 269 GLN B N 1
ATOM 1758 C CA . GLN A 1 269 ? 25.026 -0.967 15.280 1.000 37.624 269 GLN B CA 1
ATOM 1759 C C . GLN A 1 269 ? 25.513 -1.866 16.413 1.000 34.473 269 GLN B C 1
ATOM 1760 O O . GLN A 1 269 ? 26.119 -2.910 16.185 1.000 32.825 269 GLN B O 1
ATOM 1766 N N . VAL A 1 270 ? 25.192 -1.429 17.631 1.000 32.835 270 VAL B N 1
ATOM 1767 C CA . VAL A 1 270 ? 25.648 -2.033 18.867 1.000 32.973 270 VAL B CA 1
ATOM 1768 C C . VAL A 1 270 ? 24.493 -2.025 19.862 1.000 32.617 270 VAL B C 1
ATOM 1769 O O . VAL A 1 270 ? 23.871 -0.982 20.048 1.000 33.563 270 VAL B O 1
ATOM 1773 N N . ASP A 1 271 ? 24.249 -3.161 20.529 1.000 30.066 271 ASP B N 1
ATOM 1774 C CA . ASP A 1 271 ? 23.246 -3.226 21.581 1.000 31.961 271 ASP B CA 1
ATOM 1775 C C . ASP A 1 271 ? 23.798 -2.544 22.836 1.000 31.538 271 ASP B C 1
ATOM 1776 O O . ASP A 1 271 ? 24.764 -2.996 23.451 1.000 32.186 271 ASP B O 1
ATOM 1781 N N . ASP A 1 272 ? 23.159 -1.438 23.209 1.000 28.719 272 ASP B N 1
ATOM 1782 C CA . ASP A 1 272 ? 23.609 -0.612 24.311 1.000 27.204 272 ASP B CA 1
ATOM 1783 C C . ASP A 1 272 ? 22.699 -0.881 25.500 1.000 25.602 272 ASP B C 1
ATOM 1784 O O . ASP A 1 272 ? 21.495 -0.709 25.390 1.000 24.978 272 ASP B O 1
ATOM 1789 N N . PRO A 1 273 ? 23.234 -1.317 26.662 1.000 23.702 273 PRO B N 1
ATOM 1790 C CA . PRO A 1 273 ? 22.394 -1.586 27.827 1.000 22.679 273 PRO B CA 1
ATOM 1791 C C . PRO A 1 273 ? 22.042 -0.347 28.648 1.000 22.105 273 PRO B C 1
ATOM 1792 O O . PRO A 1 273 ? 21.321 -0.442 29.633 1.000 21.666 273 PRO B O 1
ATOM 1796 N N . LYS A 1 274 ? 22.571 0.818 28.273 1.000 21.905 274 LYS B N 1
ATOM 1797 C CA . LYS A 1 274 ? 22.191 2.027 28.980 1.000 23.969 274 LYS B CA 1
ATOM 1798 C C . LYS A 1 274 ? 20.673 2.181 28.925 1.000 24.550 274 LYS B C 1
ATOM 1799 O O . LYS A 1 274 ? 20.084 2.098 27.854 1.000 24.110 274 LYS B O 1
ATOM 1805 N N . ALA A 1 275 ? 20.039 2.414 30.079 1.000 26.225 275 ALA B N 1
ATOM 1806 C CA . ALA A 1 275 ? 18.588 2.524 30.125 1.000 29.240 275 ALA B CA 1
ATOM 1807 C C . ALA A 1 275 ? 18.119 3.665 29.212 1.000 33.248 275 ALA B C 1
ATOM 1808 O O . ALA A 1 275 ? 18.742 4.728 29.160 1.000 32.057 275 ALA B O 1
ATOM 1810 N N . SER A 1 276 ? 17.031 3.413 28.465 1.000 38.736 276 SER B N 1
ATOM 1811 C CA . SER A 1 276 ? 16.466 4.381 27.527 1.000 46.171 276 SER B CA 1
ATOM 1812 C C . SER A 1 276 ? 15.460 5.291 28.244 1.000 45.710 276 SER B C 1
ATOM 1813 O O . SER A 1 276 ? 14.302 4.852 28.387 1.000 48.335 276 SER B O 1
#

Sequence (221 aa):
EFDTIDMIRFINDRGIKVLWEEAYFCPCLNPDTGHPRVDCPRCHGKGIAYLPPKETIMAIQSQEKGTNQLDIGILDTGTAIGTTQLEKRISYRDRFTVPEVLMPQQMIYFVNKDRIKKGIPLYYDVKEITYIATQDGTVYEEDYEIKNNRLYLNEKYENHTVTLKILMTLRYVVSDILKESRYNLPQKLLLKREDVIVLQDPYKVNDEEDLEIQVDDPKAS

Radius of gyration: 19.87 Å; Cα contacts (8 Å, |Δi|>4): 457; chains: 1; bounding box: 50×38×56 Å

Foldseek 3Di:
DVVQVVLVVCQVVQWAKKKKWAKDFDPQADPVPRWHDCCPLQQNGPRMGTDDIDIWTKHKAQADVVVVRDRVCVVPPQKIKIKTQDPDDHDFFMKMWRQVDKDKDKDKAQAAPVCQVPFFAPNFQFDDWPAKAWVVGGDDPVQWDQDSRGIHGHPVCHRIMMMTMTIGIWMWGFHDWPPVPDWVTMTMTIIGTPVVPDDGDARAQDVPDGHHDPDDDPDDD